Protein AF-A0A2D4P4S9-F1 (afdb_monomer)

Foldseek 3Di:
DDDDDDDDDDDPDVLSVDWDDDDDDPPCCVQVPPVNRVLVRLLVSVLVLLVVLLVLLVVLVVLLVVLVVPDDDPLVVLLVVLSVLLNLLSVLLNCLLVPVQPVVLVVQLVVQVVVDPDPVSNSVSSVVSSVSSCVSNCVVVVQLVVLVVQSSVLSVQSSVLSVVDSDDDDPVSSVSSVVSSVSNVVSLLSNLQVLQVVCVVDVDVSSLVSSCSSCVVVPSVVVVRDNDDPPPD

Structure (mmCIF, N/CA/C/O backbone):
data_AF-A0A2D4P4S9-F1
#
_entry.id   AF-A0A2D4P4S9-F1
#
loop_
_atom_site.group_PDB
_atom_site.id
_atom_site.type_symbol
_atom_site.label_atom_id
_atom_site.label_alt_id
_atom_site.label_comp_id
_atom_site.label_asym_id
_atom_site.label_entity_id
_atom_site.label_seq_id
_atom_site.pdbx_PDB_ins_code
_atom_site.Cartn_x
_atom_site.Cartn_y
_atom_site.Cartn_z
_atom_site.occupancy
_atom_site.B_iso_or_equiv
_atom_site.auth_seq_id
_atom_site.auth_comp_id
_atom_site.auth_asym_id
_atom_site.auth_atom_id
_atom_site.pdbx_PDB_model_num
ATOM 1 N N . PRO A 1 1 ? -24.367 -21.983 11.311 1.00 31.91 1 PRO A N 1
ATOM 2 C CA . PRO A 1 1 ? -24.871 -21.900 9.922 1.00 31.91 1 PRO A CA 1
ATOM 3 C C . PRO A 1 1 ? -23.885 -21.117 9.049 1.00 31.91 1 PRO A C 1
ATOM 5 O O . PRO A 1 1 ? -23.822 -19.892 9.092 1.00 31.91 1 PRO A O 1
ATOM 8 N N . SER A 1 2 ? -23.041 -21.874 8.358 1.00 36.00 2 SER A N 1
ATOM 9 C CA . SER A 1 2 ? -22.027 -21.429 7.405 1.00 36.00 2 SER A CA 1
ATOM 10 C C . SER A 1 2 ? -22.700 -20.634 6.289 1.00 36.00 2 SER A C 1
ATOM 12 O O . SER A 1 2 ? -23.533 -21.170 5.565 1.00 36.00 2 SER A O 1
ATOM 14 N N . ARG A 1 3 ? -22.379 -19.346 6.169 1.00 35.62 3 ARG A N 1
ATOM 15 C CA . ARG A 1 3 ? -22.846 -18.525 5.053 1.00 35.62 3 ARG A CA 1
ATOM 16 C C . ARG A 1 3 ? -21.949 -18.847 3.859 1.00 35.62 3 ARG A C 1
ATOM 18 O O . ARG A 1 3 ? -20.812 -18.389 3.806 1.00 35.62 3 ARG A O 1
ATOM 25 N N . GLU A 1 4 ? -22.442 -19.708 2.977 1.00 34.88 4 GLU A N 1
ATOM 26 C CA . GLU A 1 4 ? -21.842 -19.985 1.673 1.00 34.88 4 GLU A CA 1
ATOM 27 C C . GLU A 1 4 ? -21.675 -18.659 0.917 1.00 34.88 4 GLU A C 1
ATOM 29 O O . GLU A 1 4 ? -22.641 -17.927 0.686 1.00 34.88 4 GLU A O 1
ATOM 34 N N . LEU A 1 5 ? -20.426 -18.308 0.608 1.00 35.44 5 LEU A N 1
ATOM 35 C CA . LEU A 1 5 ? -20.099 -17.194 -0.274 1.00 35.44 5 LEU A CA 1
ATOM 36 C C . LEU A 1 5 ? -20.390 -17.618 -1.717 1.00 35.44 5 LEU A C 1
ATOM 38 O O . LEU A 1 5 ? -19.930 -18.659 -2.179 1.00 35.44 5 LEU A O 1
ATOM 42 N N . SER A 1 6 ? -21.171 -16.788 -2.402 1.00 32.97 6 SER A N 1
ATOM 43 C CA . SER A 1 6 ? -21.539 -16.889 -3.814 1.00 32.97 6 SER A CA 1
ATOM 44 C C . SER A 1 6 ? -20.325 -17.052 -4.748 1.00 32.97 6 SER A C 1
ATOM 46 O O . SER A 1 6 ? -19.300 -16.408 -4.516 1.00 32.97 6 SER A O 1
ATOM 48 N N . PRO A 1 7 ? -20.439 -17.828 -5.844 1.00 42.03 7 PRO A N 1
ATOM 49 C CA . PRO A 1 7 ? -19.341 -18.096 -6.763 1.00 42.03 7 PRO A CA 1
ATOM 50 C C . PRO A 1 7 ? -19.288 -17.031 -7.861 1.00 42.03 7 PRO A C 1
ATOM 52 O O . PRO A 1 7 ? -19.820 -17.252 -8.938 1.00 42.03 7 PRO A O 1
ATOM 55 N N . HIS A 1 8 ? -18.670 -15.875 -7.630 1.00 45.47 8 HIS A N 1
ATOM 56 C CA . HIS A 1 8 ? -18.274 -15.003 -8.741 1.00 45.47 8 HIS A CA 1
ATOM 57 C C . HIS A 1 8 ? -17.017 -14.203 -8.391 1.00 45.47 8 HIS A C 1
ATOM 59 O O . HIS A 1 8 ? -16.939 -13.593 -7.332 1.00 45.47 8 HIS A O 1
ATOM 65 N N . GLU A 1 9 ? -16.066 -14.253 -9.329 1.00 40.69 9 GLU A N 1
ATOM 66 C CA . GLU A 1 9 ? -14.697 -13.718 -9.308 1.00 40.69 9 GLU A CA 1
ATOM 67 C C . GLU A 1 9 ? -13.685 -14.551 -8.511 1.00 40.69 9 GLU A C 1
ATOM 69 O O . GLU A 1 9 ? -13.345 -14.283 -7.361 1.00 40.69 9 GLU A O 1
ATOM 74 N N . SER A 1 10 ? -13.133 -15.571 -9.178 1.00 40.28 10 SER A N 1
ATOM 75 C CA . SER A 1 10 ? -11.847 -16.128 -8.770 1.00 40.28 10 SER A CA 1
ATOM 76 C C . SER A 1 10 ? -10.813 -14.995 -8.774 1.00 40.28 10 SER A C 1
ATOM 78 O O . SER A 1 10 ? -10.646 -14.351 -9.817 1.00 40.28 10 SER A O 1
ATOM 80 N N . PRO A 1 11 ? -10.115 -14.734 -7.658 1.00 49.94 11 PRO A N 1
ATOM 81 C CA . PRO A 1 11 ? -9.121 -13.674 -7.598 1.00 49.94 11 PRO A CA 1
ATOM 82 C C . PRO A 1 11 ? -8.062 -13.897 -8.682 1.00 49.94 11 PRO A C 1
ATOM 84 O O . PRO A 1 11 ? -7.566 -15.010 -8.854 1.00 49.94 11 PRO A O 1
ATOM 87 N N . MET A 1 12 ? -7.701 -12.828 -9.399 1.00 62.25 12 MET A N 1
ATOM 88 C CA . MET A 1 12 ? -6.763 -12.862 -10.535 1.00 62.25 12 MET A CA 1
ATOM 89 C C . MET A 1 12 ? -5.380 -13.449 -10.186 1.00 62.25 12 MET A C 1
ATOM 91 O O . MET A 1 12 ? -4.607 -13.802 -11.072 1.00 62.25 12 MET A O 1
ATOM 95 N N . SER A 1 13 ? -5.049 -13.540 -8.895 1.00 78.31 13 SER A N 1
ATOM 96 C CA . SER A 1 13 ? -3.804 -14.088 -8.366 1.00 78.31 13 SER A CA 1
ATOM 97 C C . SER A 1 13 ? -4.006 -14.581 -6.931 1.00 78.31 13 SER A C 1
ATOM 99 O O . SER A 1 13 ? -4.768 -13.982 -6.168 1.00 78.31 13 SER A O 1
ATOM 101 N N . GLY A 1 14 ? -3.269 -15.621 -6.520 1.00 86.12 14 GLY A N 1
ATOM 102 C CA . GLY A 1 14 ? -3.278 -16.117 -5.136 1.00 86.12 14 GLY A CA 1
ATOM 103 C C . GLY A 1 14 ? -2.906 -15.046 -4.100 1.00 86.12 14 GLY A C 1
ATOM 104 O O . GLY A 1 14 ? -3.349 -15.111 -2.959 1.00 86.12 14 GLY A O 1
ATOM 105 N N . TRP A 1 15 ? -2.172 -14.009 -4.513 1.00 85.75 15 TRP A N 1
ATOM 106 C CA . TRP A 1 15 ? -1.848 -12.860 -3.666 1.00 85.75 15 TRP A CA 1
ATOM 107 C C . TRP A 1 15 ? -3.051 -11.961 -3.374 1.00 85.75 15 TRP A C 1
ATOM 109 O O . TRP A 1 15 ? -3.175 -11.468 -2.258 1.00 85.75 15 TRP A O 1
ATOM 119 N N . ALA A 1 16 ? -3.958 -11.787 -4.339 1.00 78.62 16 ALA A N 1
ATOM 120 C CA . ALA A 1 16 ? -5.201 -11.040 -4.134 1.00 78.62 16 ALA A CA 1
ATOM 121 C C . ALA A 1 16 ? -6.207 -11.833 -3.277 1.00 78.62 16 ALA A C 1
ATOM 123 O O . ALA A 1 16 ? -7.038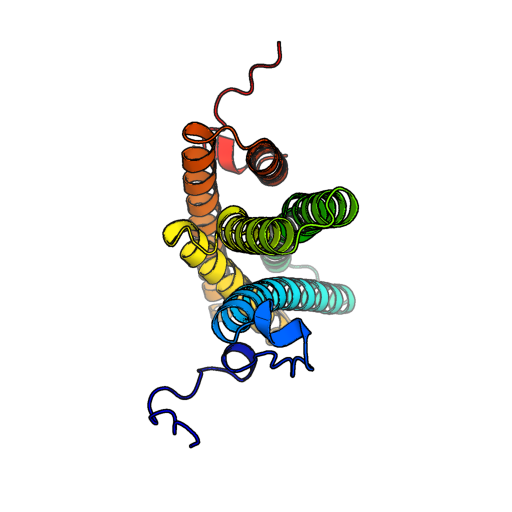 -11.251 -2.582 1.00 78.62 16 ALA A O 1
ATOM 124 N N . ALA A 1 17 ? -6.103 -13.166 -3.303 1.00 85.25 17 ALA A N 1
ATOM 125 C CA . ALA A 1 17 ? -6.912 -14.081 -2.500 1.00 85.25 17 ALA A CA 1
ATOM 126 C C . ALA A 1 17 ? -6.468 -14.168 -1.031 1.00 85.25 17 ALA A C 1
ATOM 128 O O . ALA A 1 17 ? -7.238 -14.619 -0.181 1.00 85.25 17 ALA A O 1
ATOM 129 N N . LEU A 1 18 ? -5.217 -13.803 -0.733 1.00 90.56 18 LEU A N 1
ATOM 130 C CA . LEU A 1 18 ? -4.623 -14.042 0.574 1.00 90.56 18 LEU A CA 1
ATOM 131 C C . LEU A 1 18 ? -5.271 -13.148 1.635 1.00 90.56 18 LEU A C 1
ATOM 133 O O . LEU A 1 18 ? -5.352 -11.933 1.485 1.00 90.56 18 LEU A O 1
ATOM 137 N N . GLY A 1 19 ? -5.690 -13.751 2.740 1.00 90.44 19 GLY A N 1
ATOM 138 C CA . GLY A 1 19 ? -6.188 -13.046 3.913 1.00 90.44 19 GLY A CA 1
ATOM 139 C C . GLY A 1 19 ? -5.732 -13.734 5.189 1.00 90.44 19 GLY A C 1
ATOM 140 O O . GLY A 1 19 ? -5.358 -14.908 5.176 1.00 90.44 19 GLY A O 1
ATOM 141 N N . LEU A 1 20 ? -5.772 -12.997 6.293 1.00 92.44 20 LEU A N 1
ATOM 142 C CA . LEU A 1 20 ? -5.450 -13.515 7.612 1.00 92.44 20 LEU A CA 1
ATOM 143 C C . LEU A 1 20 ? -6.740 -13.717 8.408 1.00 92.44 20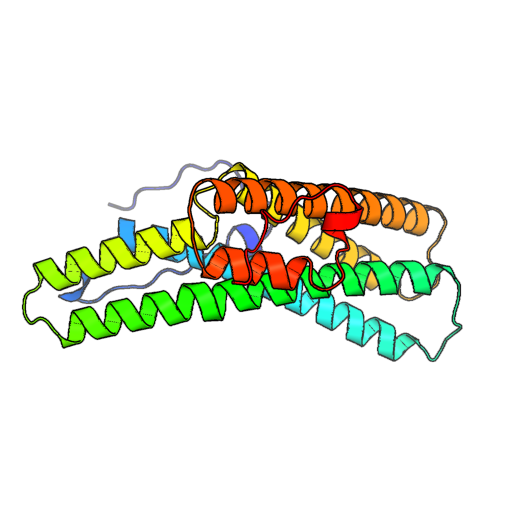 LEU A C 1
ATOM 145 O O . LEU A 1 20 ? -7.512 -12.783 8.608 1.00 92.44 20 LEU A O 1
ATOM 149 N N . SER A 1 21 ? -6.959 -14.939 8.890 1.00 92.25 21 SER A N 1
ATOM 150 C CA . SER A 1 21 ? -8.044 -15.245 9.823 1.00 92.25 21 SER A CA 1
ATOM 151 C C . SER A 1 21 ? -7.462 -15.495 11.207 1.00 92.25 21 SER A C 1
ATOM 153 O O . SER A 1 21 ? -6.689 -16.434 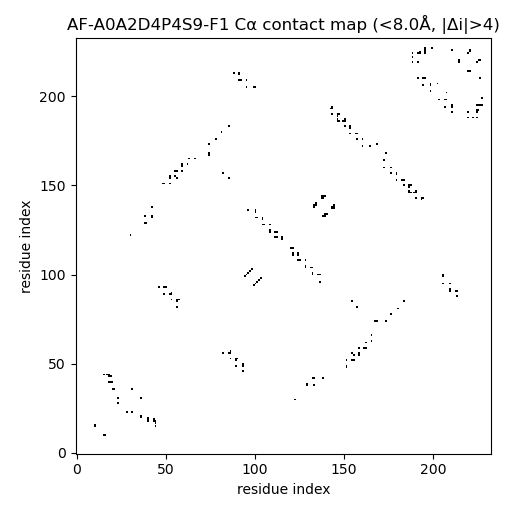11.402 1.00 92.25 21 SER A O 1
ATOM 155 N N . TYR A 1 22 ? -7.834 -14.654 12.171 1.00 93.50 22 TYR A N 1
ATOM 156 C CA . TYR A 1 22 ? -7.433 -14.802 13.565 1.00 93.50 22 TYR A CA 1
ATOM 157 C C . TYR A 1 22 ? -8.613 -15.299 14.407 1.00 93.50 22 TYR A C 1
ATOM 159 O O . TYR A 1 22 ? -9.658 -14.651 14.479 1.00 93.50 22 TYR A O 1
ATOM 167 N N . LYS A 1 23 ? -8.455 -16.467 15.044 1.00 93.75 23 LYS A N 1
ATOM 168 C CA . LYS A 1 23 ? -9.477 -17.058 15.920 1.00 93.75 23 LYS A CA 1
ATOM 169 C C . LYS A 1 23 ? -9.343 -16.496 17.333 1.00 93.75 23 LYS A C 1
ATOM 171 O O . LYS A 1 23 ? -8.526 -16.967 18.121 1.00 93.75 23 LYS A O 1
ATOM 176 N N . VAL A 1 24 ? -10.159 -15.493 17.639 1.00 94.81 24 VAL A N 1
ATOM 177 C CA . VAL A 1 24 ? -10.174 -14.829 18.947 1.00 94.81 24 VAL A CA 1
ATOM 178 C C . VAL A 1 24 ? -10.829 -15.735 19.991 1.00 94.81 24 VAL A C 1
ATOM 180 O O . VAL A 1 24 ? -11.930 -16.239 19.779 1.00 94.81 24 VAL A O 1
ATOM 183 N N . GLN A 1 25 ? -10.161 -15.917 21.130 1.00 95.44 25 GLN A N 1
ATOM 184 C CA . GLN A 1 25 ? -10.691 -16.675 22.264 1.00 95.44 25 GLN A CA 1
ATOM 185 C C . GLN A 1 25 ? -11.562 -15.800 23.171 1.00 95.44 25 GLN A C 1
ATOM 187 O O . GLN A 1 25 ? -11.399 -14.579 23.253 1.00 95.44 25 GLN A O 1
ATOM 192 N N . TRP A 1 26 ? -12.482 -16.436 23.892 1.00 93.56 26 TRP A N 1
ATOM 193 C CA . TRP A 1 26 ? -13.219 -15.779 24.967 1.00 93.56 26 TRP A CA 1
ATOM 194 C C . TRP A 1 26 ? -12.242 -15.306 26.070 1.00 93.56 26 TRP A C 1
ATOM 196 O O . TRP A 1 26 ? -11.316 -16.053 26.388 1.00 93.56 26 TRP A O 1
ATOM 206 N N . PRO A 1 27 ? -12.400 -14.098 26.655 1.00 93.94 27 PRO A N 1
ATOM 207 C CA . PRO A 1 27 ? -13.484 -13.127 26.460 1.00 93.94 27 PRO A CA 1
ATOM 208 C C . PRO A 1 27 ? -13.214 -12.059 25.385 1.00 93.94 27 PRO A C 1
ATOM 210 O O . PRO A 1 27 ? -14.100 -11.265 25.100 1.00 93.94 27 PRO A O 1
ATOM 213 N N . LEU A 1 28 ? -12.051 -12.045 24.729 1.00 94.44 28 LEU A N 1
ATOM 214 C CA . LEU A 1 28 ? -11.598 -10.930 23.877 1.00 94.44 28 LEU A CA 1
ATOM 215 C C . LEU A 1 28 ? -12.415 -10.697 22.590 1.00 94.44 28 LEU A C 1
ATOM 217 O O . LEU A 1 28 ? -12.299 -9.642 21.969 1.00 94.44 28 LEU A O 1
ATOM 221 N N . HIS A 1 29 ? -13.261 -11.648 22.192 1.00 93.38 29 HIS A N 1
ATOM 222 C CA . HIS A 1 29 ? -14.173 -11.524 21.045 1.00 93.38 29 HIS A CA 1
ATOM 223 C C . HIS A 1 29 ? -15.144 -10.329 21.129 1.00 93.38 29 HIS A C 1
ATOM 225 O O . HIS A 1 29 ? -15.625 -9.875 20.093 1.00 93.38 29 HIS A O 1
ATOM 231 N N . ILE A 1 30 ? -15.405 -9.796 22.331 1.00 94.75 30 ILE A N 1
ATOM 232 C CA . ILE A 1 30 ? -16.212 -8.577 22.521 1.00 94.75 30 ILE A CA 1
ATOM 233 C C . ILE A 1 30 ? -15.525 -7.320 21.966 1.00 94.75 30 ILE A C 1
ATOM 235 O O . ILE A 1 30 ? -16.202 -6.377 21.571 1.00 94.75 30 ILE A O 1
ATOM 239 N N . LEU A 1 31 ? -14.188 -7.317 21.923 1.00 95.31 31 LEU A N 1
ATOM 240 C CA . LEU A 1 31 ? -13.376 -6.243 21.350 1.00 95.31 31 LEU A CA 1
ATOM 241 C C . LEU A 1 31 ? -13.040 -6.559 19.886 1.00 95.31 31 LEU A C 1
ATOM 243 O O . LEU A 1 31 ? -13.289 -5.762 18.985 1.00 95.31 31 LEU A O 1
ATOM 247 N N . PHE A 1 32 ? -12.533 -7.766 19.622 1.00 96.00 32 PHE A N 1
ATOM 248 C CA . PHE A 1 32 ? -12.153 -8.210 18.280 1.00 96.00 32 PHE A CA 1
ATOM 249 C C . PHE A 1 32 ? -13.320 -8.890 17.562 1.00 96.00 32 PHE A C 1
ATOM 251 O O . PHE A 1 32 ? -13.322 -10.098 17.313 1.00 96.00 32 PHE A O 1
ATOM 258 N N . THR A 1 33 ? -14.329 -8.089 17.233 1.00 95.69 33 THR A N 1
ATOM 259 C CA . THR A 1 33 ? -15.487 -8.551 16.464 1.00 95.69 33 THR A CA 1
ATOM 260 C C . THR A 1 33 ? -15.091 -8.933 15.028 1.00 95.69 33 THR A C 1
ATOM 262 O O . THR A 1 33 ? -14.076 -8.453 14.513 1.00 95.69 33 THR A O 1
ATOM 265 N N . PRO A 1 34 ? -15.902 -9.736 14.312 1.00 95.25 34 PRO A N 1
ATOM 266 C CA . PRO A 1 34 ? -15.632 -10.058 12.909 1.00 95.25 34 PRO A CA 1
ATOM 267 C C . PRO A 1 34 ? -15.451 -8.819 12.014 1.00 95.25 34 PRO A C 1
ATOM 269 O O . PRO A 1 34 ? -14.605 -8.820 11.127 1.00 95.25 34 PRO A O 1
ATOM 272 N N . ALA A 1 35 ? -16.191 -7.735 12.279 1.00 95.50 35 ALA A N 1
ATOM 273 C CA . ALA A 1 35 ? -16.068 -6.482 11.533 1.00 95.50 35 ALA A CA 1
ATOM 274 C C . ALA A 1 35 ? -14.721 -5.775 11.778 1.00 95.50 35 ALA A C 1
ATOM 276 O O . ALA A 1 35 ? -14.132 -5.213 10.855 1.00 95.50 35 ALA A O 1
ATOM 277 N N . VAL A 1 36 ? -14.216 -5.823 13.014 1.00 96.44 36 VAL A N 1
ATOM 278 C CA . VAL A 1 36 ? -12.891 -5.301 13.379 1.00 96.44 36 VAL A CA 1
ATOM 279 C C . VAL A 1 36 ? -11.783 -6.114 12.707 1.00 96.44 36 VAL A C 1
ATOM 281 O O . VAL A 1 36 ? -10.852 -5.541 12.142 1.00 96.44 36 VAL A O 1
ATOM 284 N N . LEU A 1 37 ? -11.893 -7.444 12.719 1.00 96.50 37 LEU A N 1
ATOM 285 C CA . LEU A 1 37 ? -10.916 -8.320 12.069 1.00 96.50 37 LEU A CA 1
ATOM 286 C C . LEU A 1 37 ? -10.868 -8.109 10.550 1.00 96.50 37 LEU A C 1
ATOM 288 O O . LEU A 1 37 ? -9.782 -8.139 9.976 1.00 96.50 37 LEU A O 1
ATOM 292 N N . GLU A 1 38 ? -12.001 -7.820 9.904 1.00 95.69 38 GLU A N 1
ATOM 293 C CA . GLU A 1 38 ? -12.005 -7.506 8.471 1.00 95.69 38 GLU A CA 1
ATOM 294 C C . GLU A 1 38 ? -11.261 -6.197 8.168 1.00 95.69 38 GLU A C 1
ATOM 296 O O . GLU A 1 38 ? -10.459 -6.140 7.238 1.00 95.69 38 GLU A O 1
ATOM 301 N N . LYS A 1 39 ? -11.434 -5.159 8.997 1.00 96.06 39 LYS A N 1
ATOM 302 C CA . LYS A 1 39 ? -10.654 -3.914 8.877 1.00 96.06 39 LYS A CA 1
ATOM 303 C C . LYS A 1 39 ? -9.147 -4.173 9.013 1.00 96.06 39 LYS A C 1
ATOM 305 O O . LYS A 1 39 ? -8.366 -3.643 8.224 1.00 96.06 39 LYS A O 1
ATOM 310 N N . TYR A 1 40 ? -8.730 -5.021 9.956 1.00 97.44 40 TYR A N 1
ATOM 311 C CA . TYR A 1 40 ? -7.328 -5.444 10.063 1.00 97.44 40 TYR A CA 1
ATOM 312 C C . TYR A 1 40 ? -6.848 -6.208 8.831 1.00 97.44 40 TYR A C 1
ATOM 314 O O . TYR A 1 40 ? -5.731 -5.983 8.373 1.00 97.44 40 TYR A O 1
ATOM 322 N N . ASN A 1 41 ? -7.682 -7.082 8.271 1.00 95.88 41 ASN A N 1
ATOM 323 C CA . ASN A 1 41 ? -7.357 -7.845 7.071 1.00 95.88 41 ASN A CA 1
ATOM 324 C C . ASN A 1 41 ? -7.145 -6.930 5.851 1.00 95.88 41 ASN A C 1
ATOM 326 O O . ASN A 1 41 ? -6.237 -7.169 5.057 1.00 95.88 41 ASN A O 1
ATOM 330 N N . VAL A 1 42 ? -7.922 -5.847 5.729 1.00 95.19 42 VAL A N 1
ATOM 331 C CA . VAL A 1 42 ? -7.716 -4.809 4.702 1.00 95.19 42 VAL A CA 1
ATOM 332 C C . VAL A 1 42 ? -6.342 -4.150 4.854 1.00 95.19 42 VAL A C 1
ATOM 334 O O . VAL A 1 42 ? -5.586 -4.089 3.884 1.00 95.19 42 VAL A O 1
ATOM 337 N N . VAL A 1 43 ? -5.985 -3.713 6.068 1.00 96.12 43 VAL A N 1
ATOM 338 C CA . VAL A 1 43 ? -4.662 -3.122 6.348 1.00 96.12 43 VAL A CA 1
ATOM 339 C C . VAL A 1 43 ? -3.545 -4.133 6.067 1.00 96.12 43 VAL A C 1
ATOM 341 O O . VAL A 1 43 ? -2.574 -3.807 5.391 1.00 96.12 43 VAL A O 1
ATOM 344 N N . PHE A 1 44 ? -3.701 -5.380 6.516 1.00 96.25 44 PHE A N 1
ATOM 345 C CA . PHE A 1 44 ? -2.741 -6.462 6.295 1.00 96.25 44 PHE A CA 1
ATOM 346 C C . PHE A 1 44 ? -2.468 -6.703 4.807 1.00 96.25 44 PHE A C 1
ATOM 348 O O . PHE A 1 44 ? -1.309 -6.704 4.395 1.00 96.25 44 PHE A O 1
ATOM 355 N N . LYS A 1 45 ? -3.519 -6.871 3.994 1.00 94.69 45 LYS A N 1
ATOM 356 C CA . LYS A 1 45 ? -3.393 -7.089 2.545 1.00 94.69 45 LYS A CA 1
ATOM 357 C C . LYS A 1 45 ? -2.633 -5.947 1.874 1.00 94.69 45 LYS A C 1
ATOM 359 O O . LYS A 1 45 ? -1.752 -6.193 1.052 1.00 94.69 45 LYS A O 1
ATOM 364 N N . TYR A 1 46 ? -2.943 -4.710 2.259 1.00 95.25 46 TYR A N 1
ATOM 365 C CA . TYR A 1 46 ? -2.274 -3.531 1.725 1.00 95.25 46 TYR A CA 1
ATOM 366 C C . TYR A 1 46 ? -0.783 -3.489 2.095 1.00 95.25 46 TYR A C 1
ATOM 368 O O . TYR A 1 46 ? 0.068 -3.399 1.210 1.00 95.25 46 TYR A O 1
ATOM 376 N N . LEU A 1 47 ? -0.448 -3.645 3.381 1.00 96.25 47 LEU A N 1
ATOM 377 C CA . LEU A 1 47 ? 0.943 -3.671 3.849 1.00 96.25 47 LEU A CA 1
ATOM 378 C C . LEU A 1 47 ? 1.747 -4.805 3.204 1.00 96.25 47 LEU A C 1
ATOM 380 O O . LEU A 1 47 ? 2.908 -4.618 2.835 1.00 96.25 47 LEU A O 1
ATOM 384 N N . LEU A 1 48 ? 1.127 -5.975 3.039 1.00 95.50 48 LEU A N 1
ATOM 385 C CA . LEU A 1 48 ? 1.753 -7.110 2.377 1.00 95.50 48 LEU A CA 1
ATOM 386 C C . LEU A 1 48 ? 2.044 -6.814 0.902 1.00 95.50 48 LEU A C 1
ATOM 388 O O . LEU A 1 48 ? 3.127 -7.155 0.432 1.00 95.50 48 LEU A O 1
ATOM 392 N N . SER A 1 49 ? 1.118 -6.165 0.190 1.00 95.19 49 SER A N 1
ATOM 393 C CA . SER A 1 49 ? 1.314 -5.762 -1.207 1.00 95.19 49 SER A CA 1
ATOM 394 C C . SER A 1 49 ? 2.525 -4.834 -1.357 1.00 95.19 49 SER A C 1
ATOM 396 O O . SER A 1 49 ? 3.443 -5.124 -2.127 1.00 95.19 49 SER A O 1
ATOM 398 N N . VAL A 1 50 ? 2.604 -3.787 -0.525 1.00 96.38 50 VAL A N 1
ATOM 399 C CA . VAL A 1 50 ? 3.747 -2.857 -0.503 1.00 96.38 50 VAL A CA 1
ATOM 400 C C . VAL A 1 50 ? 5.054 -3.603 -0.211 1.00 96.38 50 VAL A C 1
ATOM 402 O O . VAL A 1 50 ? 6.036 -3.458 -0.945 1.00 96.38 50 VAL A O 1
ATOM 405 N N . ARG A 1 51 ? 5.072 -4.460 0.821 1.00 96.31 51 ARG A N 1
ATOM 406 C CA . ARG A 1 51 ? 6.268 -5.232 1.195 1.00 96.31 51 ARG A CA 1
ATOM 407 C C . ARG A 1 51 ? 6.701 -6.206 0.100 1.00 96.31 51 ARG A C 1
ATOM 409 O O . ARG A 1 51 ? 7.898 -6.409 -0.102 1.00 96.31 51 ARG A O 1
ATOM 416 N N . ARG A 1 52 ? 5.746 -6.804 -0.609 1.00 95.19 52 ARG A N 1
ATOM 417 C CA . ARG A 1 52 ? 6.014 -7.712 -1.723 1.00 95.19 52 ARG A CA 1
ATOM 418 C C . ARG A 1 52 ? 6.677 -6.972 -2.883 1.00 95.19 52 ARG A C 1
ATOM 420 O O . ARG A 1 52 ? 7.725 -7.419 -3.338 1.00 95.19 52 ARG A O 1
ATOM 427 N N . VAL A 1 53 ? 6.124 -5.837 -3.321 1.00 96.44 53 VAL A N 1
ATOM 428 C CA . VAL A 1 53 ? 6.740 -5.006 -4.373 1.00 96.44 53 VAL A CA 1
ATOM 429 C C . VAL A 1 53 ? 8.157 -4.593 -3.987 1.00 96.44 53 VAL A C 1
ATOM 431 O O . VAL A 1 53 ? 9.075 -4.707 -4.798 1.00 96.44 53 VAL A O 1
ATOM 434 N N . GLN A 1 54 ? 8.355 -4.168 -2.737 1.00 96.25 54 GLN A N 1
ATOM 435 C CA . GLN A 1 54 ? 9.673 -3.808 -2.219 1.00 96.25 54 GLN A CA 1
ATOM 436 C C . GLN A 1 54 ? 10.672 -4.970 -2.362 1.00 96.25 54 GLN A C 1
ATOM 438 O O . GLN A 1 54 ? 11.771 -4.788 -2.890 1.00 96.25 54 GLN A O 1
ATOM 443 N N . ALA A 1 55 ? 10.279 -6.178 -1.948 1.00 95.81 55 ALA A N 1
ATOM 444 C CA . ALA A 1 55 ? 11.116 -7.370 -2.055 1.00 95.81 55 ALA A CA 1
ATOM 445 C C . ALA A 1 55 ? 11.402 -7.761 -3.518 1.00 95.81 55 ALA A C 1
ATOM 447 O O . ALA A 1 55 ? 12.528 -8.137 -3.847 1.00 95.81 55 ALA A O 1
ATOM 448 N N . GLU A 1 56 ? 10.421 -7.640 -4.414 1.00 95.25 56 GLU A N 1
ATOM 449 C CA . GLU A 1 56 ? 10.605 -7.913 -5.843 1.00 95.25 56 GLU A CA 1
ATOM 450 C C . GLU A 1 56 ? 11.575 -6.919 -6.503 1.00 95.25 56 GLU A C 1
ATOM 452 O O . GLU A 1 56 ? 12.449 -7.329 -7.272 1.00 95.25 56 GLU A O 1
ATOM 457 N N . LEU A 1 57 ? 11.493 -5.628 -6.160 1.00 94.69 57 LEU A N 1
ATOM 458 C CA . LEU A 1 57 ? 12.432 -4.606 -6.636 1.00 94.69 57 LEU A CA 1
ATOM 459 C C . LEU A 1 57 ? 13.861 -4.878 -6.140 1.00 94.69 57 LEU A C 1
ATOM 461 O O . LEU A 1 57 ? 14.816 -4.789 -6.920 1.00 94.69 57 LEU A O 1
ATOM 465 N N . GLN A 1 58 ? 14.017 -5.272 -4.871 1.00 93.31 58 GLN A N 1
ATOM 466 C CA . GLN A 1 58 ? 15.306 -5.685 -4.303 1.00 93.31 58 GLN A CA 1
ATOM 467 C C . GLN A 1 58 ? 15.859 -6.939 -4.993 1.00 93.31 58 GLN A C 1
ATOM 469 O O . GLN A 1 58 ? 17.050 -7.007 -5.312 1.00 93.31 58 GLN A O 1
ATOM 474 N N . HIS A 1 59 ? 15.002 -7.916 -5.292 1.00 91.19 59 HIS A N 1
ATOM 475 C CA . HIS A 1 59 ? 15.393 -9.109 -6.037 1.00 91.19 59 HIS A CA 1
ATOM 476 C C . HIS A 1 59 ? 15.871 -8.763 -7.453 1.00 91.19 59 HIS A C 1
ATOM 478 O O . HIS A 1 59 ? 16.930 -9.228 -7.883 1.00 91.19 59 HIS A O 1
ATOM 484 N N . CYS A 1 60 ? 15.149 -7.888 -8.159 1.00 88.88 60 CYS A N 1
ATOM 485 C CA . CYS A 1 60 ? 15.558 -7.391 -9.472 1.00 88.88 60 CYS A CA 1
ATOM 486 C C . CYS A 1 60 ? 16.900 -6.657 -9.409 1.00 88.88 60 CYS A C 1
ATOM 488 O O . CYS A 1 60 ? 17.724 -6.793 -10.319 1.00 88.88 60 CYS A O 1
ATOM 490 N N . TRP A 1 61 ? 17.157 -5.913 -8.328 1.00 87.88 61 TRP A N 1
ATOM 491 C CA . TRP A 1 61 ? 18.459 -5.297 -8.105 1.00 87.88 61 TRP A CA 1
ATOM 492 C C . TRP A 1 61 ? 19.575 -6.329 -7.977 1.00 87.88 61 TRP A C 1
ATOM 494 O O . TRP A 1 61 ? 20.582 -6.226 -8.684 1.00 87.88 61 TRP A O 1
ATOM 504 N N . ALA A 1 62 ? 19.369 -7.353 -7.150 1.00 87.00 62 ALA A N 1
ATOM 505 C CA . ALA A 1 62 ? 20.340 -8.420 -6.955 1.00 87.00 62 ALA A CA 1
ATOM 506 C C . ALA A 1 62 ? 20.616 -9.178 -8.264 1.00 87.00 62 ALA A C 1
ATOM 508 O O . ALA A 1 62 ? 21.772 -9.454 -8.588 1.00 87.00 62 ALA A O 1
ATOM 509 N N . LEU A 1 63 ? 19.574 -9.461 -9.055 1.00 82.44 63 LEU A N 1
ATOM 510 C CA . LEU A 1 63 ? 19.702 -10.108 -10.362 1.00 82.44 63 LEU A CA 1
ATOM 511 C C . LEU A 1 63 ? 20.556 -9.269 -11.322 1.00 82.44 63 LEU A C 1
ATOM 513 O O . LEU A 1 63 ? 21.521 -9.775 -11.893 1.00 82.44 63 LEU A O 1
ATOM 517 N N . GLN A 1 64 ? 20.250 -7.976 -11.450 1.00 77.94 64 GLN A N 1
ATOM 518 C CA . GLN A 1 64 ? 21.001 -7.066 -12.316 1.00 77.94 64 GLN A CA 1
ATOM 519 C C . GLN A 1 64 ? 22.458 -6.910 -11.864 1.00 77.94 64 GLN A C 1
ATOM 521 O O . GLN A 1 64 ? 23.348 -6.836 -12.707 1.00 77.94 64 GLN A O 1
ATOM 526 N N . MET A 1 65 ? 22.727 -6.896 -10.553 1.00 79.94 65 MET A N 1
ATOM 527 C CA . MET A 1 65 ? 24.089 -6.785 -10.022 1.00 79.94 65 MET A CA 1
ATOM 528 C C . MET A 1 65 ? 24.943 -8.016 -10.355 1.00 79.94 65 MET A C 1
ATOM 530 O O . MET A 1 65 ? 26.118 -7.870 -10.683 1.00 79.94 65 MET A O 1
ATOM 534 N N . ARG A 1 66 ? 24.349 -9.218 -10.355 1.00 73.44 66 ARG A N 1
ATOM 535 C CA . ARG A 1 66 ? 25.024 -10.464 -10.769 1.00 73.44 66 ARG A CA 1
ATOM 536 C C . ARG A 1 66 ? 25.326 -10.495 -12.271 1.00 73.44 66 ARG A C 1
ATOM 538 O O . ARG A 1 66 ? 26.316 -11.092 -12.676 1.00 73.44 66 ARG A O 1
ATOM 545 N N . CYS A 1 67 ? 24.507 -9.831 -13.086 1.00 66.44 67 CYS A N 1
ATOM 546 C CA . CYS A 1 67 ? 24.671 -9.763 -14.541 1.00 66.44 67 CYS A CA 1
ATOM 547 C C . CYS A 1 67 ? 25.602 -8.633 -15.026 1.00 66.44 67 CYS A C 1
ATOM 549 O O . CYS A 1 67 ? 25.978 -8.649 -16.193 1.00 66.44 67 CYS A O 1
ATOM 551 N N . LYS A 1 68 ? 26.048 -7.701 -14.160 1.00 60.28 68 LYS A N 1
ATOM 552 C CA . LYS A 1 68 ? 26.981 -6.603 -14.524 1.00 60.28 68 LYS A CA 1
ATOM 553 C C . LYS A 1 68 ? 28.332 -7.057 -15.100 1.00 60.28 68 LYS A C 1
ATOM 555 O O . LYS A 1 68 ? 29.097 -6.222 -15.568 1.00 60.28 68 LYS A O 1
ATOM 560 N N . CYS A 1 69 ? 28.633 -8.353 -15.072 1.00 50.22 69 CYS A N 1
ATOM 561 C CA . CYS A 1 69 ? 29.822 -8.925 -15.699 1.00 50.22 69 CYS A CA 1
ATOM 562 C C . CYS A 1 69 ? 29.721 -8.995 -17.244 1.00 50.22 69 CYS A C 1
ATOM 564 O O . CYS A 1 69 ? 30.715 -9.271 -17.904 1.00 50.22 69 CYS A O 1
ATOM 566 N N . LEU A 1 70 ? 28.547 -8.724 -17.832 1.00 52.03 70 LEU A N 1
ATOM 567 C CA . LEU A 1 70 ? 28.269 -8.896 -19.261 1.00 52.03 70 LEU A CA 1
ATOM 568 C C . LEU A 1 70 ? 27.727 -7.582 -19.864 1.00 52.03 70 LEU A C 1
ATOM 570 O O . LEU A 1 70 ? 26.528 -7.348 -19.849 1.00 52.03 70 LEU A O 1
ATOM 574 N N . GLU A 1 71 ? 28.632 -6.727 -20.354 1.00 52.06 71 GLU A N 1
ATOM 575 C CA . GLU A 1 71 ? 28.411 -5.523 -21.192 1.00 52.06 71 GLU A CA 1
ATOM 576 C C . GLU A 1 71 ? 27.388 -4.456 -20.723 1.00 52.06 71 GLU A C 1
ATOM 578 O O . GLU A 1 71 ? 26.177 -4.637 -20.766 1.00 52.06 71 GLU A O 1
ATOM 583 N N . SER A 1 72 ? 27.881 -3.255 -20.394 1.00 53.56 72 SER A N 1
ATOM 584 C CA . SER A 1 72 ? 27.059 -2.075 -20.069 1.00 53.56 72 SER A CA 1
ATOM 585 C C . SER A 1 72 ? 26.576 -1.355 -21.337 1.00 53.56 72 SER A C 1
ATOM 587 O O . SER A 1 72 ? 27.398 -0.845 -22.103 1.00 53.56 72 SER A O 1
ATOM 589 N N . ARG A 1 73 ? 25.256 -1.263 -21.561 1.00 62.12 73 ARG A N 1
ATOM 590 C CA . ARG A 1 73 ? 24.660 -0.475 -22.663 1.00 62.12 73 ARG A CA 1
ATOM 591 C C . ARG A 1 73 ? 23.732 0.628 -22.144 1.00 62.12 73 ARG A C 1
ATOM 593 O O . ARG A 1 73 ? 23.195 0.571 -21.043 1.00 62.12 73 ARG A O 1
ATOM 600 N N . ARG A 1 74 ? 23.475 1.647 -22.976 1.00 61.88 74 ARG A N 1
ATOM 601 C CA . ARG A 1 74 ? 22.620 2.818 -22.662 1.00 61.88 74 ARG A CA 1
ATOM 602 C C . ARG A 1 74 ? 21.199 2.452 -22.192 1.00 61.88 74 ARG A C 1
ATOM 604 O O . ARG A 1 74 ? 20.620 3.180 -21.391 1.00 61.88 74 ARG A O 1
ATOM 611 N N . THR A 1 75 ? 20.645 1.328 -22.649 1.00 65.44 75 THR A N 1
ATOM 612 C CA . THR A 1 75 ? 19.343 0.797 -22.197 1.00 65.44 75 THR A CA 1
ATOM 613 C C . THR A 1 75 ? 19.344 0.392 -20.724 1.00 65.44 75 THR A C 1
ATOM 615 O O . THR A 1 75 ? 18.309 0.481 -20.064 1.00 65.44 75 THR A O 1
ATOM 618 N N . ASP A 1 76 ? 20.495 -0.004 -20.180 1.00 73.38 76 ASP A N 1
ATOM 619 C CA . ASP A 1 76 ? 20.617 -0.389 -18.775 1.00 73.38 76 ASP A CA 1
ATOM 620 C C . ASP A 1 76 ? 20.564 0.829 -17.858 1.00 73.38 76 ASP A C 1
ATOM 622 O O . ASP A 1 76 ? 19.984 0.748 -16.780 1.00 73.38 76 ASP A O 1
ATOM 626 N N . ALA A 1 77 ? 21.040 1.989 -18.321 1.00 78.81 77 ALA A N 1
ATOM 627 C CA . ALA A 1 77 ? 20.919 3.239 -17.577 1.00 78.81 77 ALA A CA 1
ATOM 628 C C . ALA A 1 77 ? 19.448 3.621 -17.331 1.00 78.81 77 ALA A C 1
ATOM 630 O O . ALA A 1 77 ? 19.080 3.936 -16.202 1.00 78.81 77 ALA A O 1
ATOM 631 N N . ILE A 1 78 ? 18.587 3.518 -18.354 1.00 80.75 78 ILE A N 1
ATOM 632 C CA . ILE A 1 78 ? 17.149 3.824 -18.227 1.00 80.75 78 ILE A CA 1
ATOM 633 C C . ILE A 1 78 ? 16.467 2.830 -17.278 1.00 80.75 78 ILE A C 1
ATOM 635 O O . ILE A 1 78 ? 15.719 3.241 -16.391 1.00 80.75 78 ILE A O 1
ATOM 639 N N . LYS A 1 79 ? 16.760 1.525 -17.410 1.00 82.88 79 LYS A N 1
ATOM 640 C CA . LYS A 1 79 ? 16.256 0.496 -16.480 1.00 82.88 79 LYS A CA 1
ATOM 641 C C . LYS A 1 79 ? 16.667 0.792 -15.040 1.00 82.88 79 LYS A C 1
ATOM 643 O O . LYS A 1 79 ? 15.853 0.669 -14.129 1.00 82.88 79 LYS A O 1
ATOM 648 N N . TRP A 1 80 ? 17.934 1.142 -14.823 1.00 85.06 80 TRP A N 1
ATOM 649 C CA . TRP A 1 80 ? 18.473 1.399 -13.491 1.00 85.06 80 TRP A CA 1
ATOM 650 C C . TRP A 1 80 ? 17.868 2.651 -12.875 1.00 85.06 80 TRP A C 1
ATOM 652 O O . TRP A 1 80 ? 17.525 2.619 -11.695 1.00 85.06 80 TRP A O 1
ATOM 662 N N . GLN A 1 81 ? 17.707 3.715 -13.664 1.00 87.50 81 GLN A N 1
ATOM 663 C CA . GLN A 1 81 ? 17.082 4.955 -13.219 1.00 87.50 81 GLN A CA 1
ATOM 664 C C . GLN A 1 81 ? 15.619 4.726 -12.830 1.00 87.50 81 GLN A C 1
ATOM 666 O O . GLN A 1 81 ? 15.220 5.129 -11.739 1.00 87.50 81 GLN A O 1
ATOM 671 N N . LEU A 1 82 ? 14.845 4.025 -13.668 1.00 90.69 82 LEU A N 1
ATOM 672 C CA . LEU A 1 82 ? 13.449 3.709 -13.360 1.00 90.69 82 LEU A CA 1
ATOM 673 C C . LEU A 1 82 ? 13.334 2.850 -12.096 1.00 90.69 82 LEU A C 1
ATOM 675 O O . LEU A 1 82 ? 12.579 3.200 -11.195 1.00 90.69 82 LEU A O 1
ATOM 679 N N . ARG A 1 83 ? 14.132 1.778 -11.985 1.00 92.38 83 ARG A N 1
ATOM 680 C CA . ARG A 1 83 ? 14.180 0.936 -10.779 1.00 92.38 83 ARG A CA 1
ATOM 681 C C . ARG A 1 83 ? 14.508 1.760 -9.541 1.00 92.38 83 ARG A C 1
ATOM 683 O O . ARG A 1 83 ? 13.847 1.607 -8.528 1.00 92.38 83 ARG A O 1
ATOM 690 N N . HIS A 1 84 ? 15.531 2.611 -9.615 1.00 91.00 84 HIS A N 1
ATOM 691 C CA . HIS A 1 84 ? 15.937 3.447 -8.489 1.00 91.00 84 HIS A CA 1
ATOM 692 C C . HIS A 1 84 ? 14.795 4.364 -8.041 1.00 91.00 84 HIS A C 1
ATOM 694 O O . HIS A 1 84 ? 14.540 4.481 -6.848 1.00 91.00 84 HIS A O 1
ATOM 700 N N . HIS A 1 85 ? 14.076 4.973 -8.985 1.00 91.19 85 HIS A N 1
ATOM 701 C CA . HIS A 1 85 ? 12.926 5.826 -8.684 1.00 91.19 85 HIS A CA 1
ATOM 702 C C . HIS A 1 85 ? 11.754 5.035 -8.081 1.00 91.19 85 HIS A C 1
ATOM 704 O O . HIS A 1 85 ? 11.187 5.461 -7.077 1.00 91.19 85 HIS A O 1
ATOM 710 N N . MET A 1 86 ? 11.447 3.854 -8.625 1.00 95.06 86 MET A N 1
ATOM 711 C CA . MET A 1 86 ? 10.449 2.926 -8.077 1.00 95.06 86 MET A CA 1
ATOM 712 C C . MET A 1 86 ? 10.791 2.493 -6.648 1.00 95.06 86 MET A C 1
ATOM 714 O O . MET A 1 86 ? 9.959 2.620 -5.753 1.00 95.06 86 MET A O 1
ATOM 718 N N . THR A 1 87 ? 12.024 2.035 -6.415 1.00 94.38 87 THR A N 1
ATOM 719 C CA . THR A 1 87 ? 12.515 1.631 -5.091 1.00 94.38 87 THR A CA 1
ATOM 720 C C . THR A 1 87 ? 12.466 2.791 -4.108 1.00 94.38 87 THR A C 1
ATOM 722 O O . THR A 1 87 ? 11.934 2.626 -3.020 1.00 94.38 87 THR A O 1
ATOM 725 N N . PHE A 1 88 ? 12.926 3.978 -4.509 1.00 92.44 88 PHE A N 1
ATOM 726 C CA . PHE A 1 88 ? 12.877 5.166 -3.663 1.00 92.44 88 PHE A CA 1
ATOM 727 C C . PHE A 1 88 ? 11.451 5.494 -3.207 1.00 92.44 88 PHE A C 1
ATOM 729 O O . PHE A 1 88 ? 11.229 5.737 -2.023 1.00 92.44 88 PHE A O 1
ATOM 736 N N . LEU A 1 89 ? 10.475 5.485 -4.120 1.00 93.69 89 LEU A N 1
ATOM 737 C CA . LEU A 1 89 ? 9.082 5.767 -3.768 1.00 93.69 89 LEU A CA 1
ATOM 738 C C . LEU A 1 89 ? 8.524 4.697 -2.821 1.00 93.69 89 LEU A C 1
ATOM 740 O O . LEU A 1 89 ? 7.945 5.041 -1.792 1.00 93.69 89 LEU A O 1
ATOM 744 N N . VAL A 1 90 ? 8.717 3.415 -3.145 1.00 95.62 90 VAL A N 1
ATOM 745 C CA . VAL A 1 90 ? 8.186 2.293 -2.352 1.00 95.62 90 VAL A CA 1
ATOM 746 C C . VAL A 1 90 ? 8.830 2.222 -0.965 1.00 95.62 90 VAL A C 1
ATOM 748 O O . VAL A 1 90 ? 8.119 1.992 0.009 1.00 95.62 90 VAL A O 1
ATOM 751 N N . ASP A 1 91 ? 10.137 2.468 -0.845 1.00 93.88 91 ASP A N 1
ATOM 752 C CA . ASP A 1 91 ? 10.839 2.483 0.443 1.00 93.88 91 ASP A CA 1
ATOM 753 C C . ASP A 1 91 ? 10.350 3.633 1.335 1.00 93.88 91 ASP A C 1
ATOM 755 O O . ASP A 1 91 ? 10.073 3.418 2.513 1.00 93.88 91 ASP A O 1
ATOM 759 N N . ASN A 1 92 ? 10.169 4.838 0.781 1.00 91.69 92 ASN A N 1
ATOM 760 C CA . ASN A 1 92 ? 9.635 5.972 1.545 1.00 91.69 92 ASN A CA 1
ATOM 761 C C . ASN A 1 92 ? 8.173 5.761 1.958 1.00 91.69 92 ASN A C 1
ATOM 763 O O . ASN A 1 92 ? 7.801 6.095 3.083 1.00 91.69 92 ASN A O 1
ATOM 767 N N . LEU A 1 93 ? 7.350 5.179 1.079 1.00 92.81 93 LEU A N 1
ATOM 768 C CA . LEU A 1 93 ? 5.975 4.807 1.410 1.00 92.81 93 LEU A CA 1
A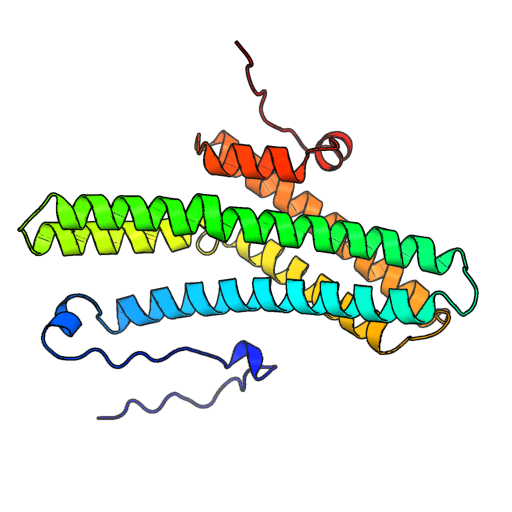TOM 769 C C . LEU A 1 93 ? 5.945 3.778 2.544 1.00 92.81 93 LEU A C 1
ATOM 771 O O . LEU A 1 93 ? 5.188 3.930 3.499 1.00 92.81 93 LEU A O 1
ATOM 775 N N . GLN A 1 94 ? 6.769 2.734 2.450 1.00 93.69 94 GLN A N 1
ATOM 776 C CA . GLN A 1 94 ? 6.843 1.690 3.466 1.00 93.69 94 GLN A CA 1
ATOM 777 C C . GLN A 1 94 ? 7.307 2.256 4.811 1.00 93.69 94 GLN A C 1
ATOM 779 O O . GLN A 1 94 ? 6.710 1.923 5.835 1.00 93.69 94 GLN A O 1
ATOM 784 N N . TYR A 1 95 ? 8.302 3.147 4.804 1.00 91.81 95 TYR A N 1
ATOM 785 C CA . TYR A 1 95 ? 8.792 3.802 6.012 1.00 91.81 95 TYR A CA 1
ATOM 786 C C . TYR A 1 95 ? 7.692 4.628 6.682 1.00 91.81 95 TYR A C 1
ATOM 788 O O . TYR A 1 95 ? 7.459 4.468 7.877 1.00 91.81 95 TYR A O 1
ATOM 796 N N . TYR A 1 96 ? 6.970 5.448 5.913 1.00 92.62 96 TYR A N 1
ATOM 797 C CA . TYR A 1 96 ? 5.848 6.235 6.429 1.00 92.62 96 TYR A CA 1
ATOM 798 C C . TYR A 1 96 ? 4.766 5.356 7.057 1.00 92.62 96 TYR A C 1
ATOM 800 O O . TYR A 1 96 ? 4.339 5.593 8.184 1.00 92.62 96 TYR A O 1
ATOM 808 N N . LEU A 1 97 ? 4.363 4.290 6.357 1.00 93.56 97 LEU A N 1
ATOM 809 C CA . LEU A 1 97 ? 3.352 3.369 6.869 1.00 93.56 97 LEU A CA 1
ATOM 810 C C . LEU A 1 97 ? 3.803 2.698 8.172 1.00 93.56 97 LEU A C 1
ATOM 812 O O . LEU A 1 97 ? 2.992 2.528 9.076 1.00 93.56 97 LEU A O 1
ATOM 816 N N . GLN A 1 98 ? 5.074 2.311 8.287 1.00 93.19 98 GLN A N 1
ATOM 817 C CA . GLN A 1 98 ? 5.579 1.611 9.469 1.00 93.19 98 GLN A CA 1
ATOM 818 C C . GLN A 1 98 ? 5.855 2.531 10.655 1.00 93.19 98 GLN A C 1
ATOM 820 O O . GLN A 1 98 ? 5.421 2.230 11.763 1.00 93.19 98 GLN A O 1
ATOM 825 N N . VAL A 1 99 ? 6.582 3.620 10.435 1.00 91.06 99 VAL A N 1
ATOM 826 C CA . VAL A 1 99 ? 7.084 4.471 11.516 1.00 91.06 99 VAL A CA 1
ATOM 827 C C . VAL A 1 99 ? 6.069 5.549 11.862 1.00 91.06 99 VAL A C 1
ATOM 829 O O . VAL A 1 99 ? 5.630 5.642 13.006 1.00 91.06 99 VAL A O 1
ATOM 832 N N . ASP A 1 100 ? 5.658 6.334 10.871 1.00 89.94 100 ASP A N 1
ATOM 833 C CA . ASP A 1 100 ? 4.853 7.525 11.130 1.00 89.94 100 ASP A CA 1
ATOM 834 C C . ASP A 1 100 ? 3.380 7.161 11.399 1.00 89.94 100 ASP A C 1
ATOM 836 O O . ASP A 1 100 ? 2.725 7.806 12.210 1.00 89.94 100 ASP A O 1
ATOM 840 N N . VAL A 1 101 ? 2.867 6.087 10.782 1.00 92.56 101 VAL A N 1
ATOM 841 C CA . VAL A 1 101 ? 1.477 5.635 10.978 1.00 92.56 101 VAL A CA 1
ATOM 842 C C . VAL A 1 101 ? 1.374 4.505 12.005 1.00 92.56 101 VAL A C 1
ATOM 844 O O . VAL A 1 101 ? 0.755 4.683 13.053 1.00 92.56 101 VAL A O 1
ATOM 847 N N . LEU A 1 102 ? 1.936 3.322 11.726 1.00 94.75 102 LEU A N 1
ATOM 848 C CA . LEU A 1 102 ? 1.709 2.138 12.566 1.00 94.75 102 LEU A CA 1
ATOM 849 C C . LEU A 1 102 ? 2.302 2.293 13.971 1.00 94.75 102 LEU A C 1
ATOM 851 O O . LEU A 1 102 ? 1.568 2.123 14.944 1.00 94.75 102 LEU A O 1
ATOM 855 N N . GLU A 1 103 ? 3.589 2.625 14.087 1.00 94.94 103 GLU A N 1
ATOM 856 C CA . GLU A 1 103 ? 4.269 2.731 15.385 1.00 94.94 103 GLU A CA 1
ATOM 857 C C . GLU A 1 103 ? 3.701 3.876 16.236 1.00 94.94 103 GLU A C 1
ATOM 859 O O . GLU A 1 103 ? 3.407 3.685 17.421 1.00 94.94 103 GLU A O 1
ATOM 864 N N . SER A 1 104 ? 3.466 5.043 15.624 1.00 93.50 104 SER A N 1
ATOM 865 C CA . SER A 1 104 ? 2.849 6.200 16.289 1.00 93.50 104 SER A CA 1
ATOM 866 C C . SER A 1 104 ? 1.453 5.870 16.824 1.00 93.50 104 SER A C 1
ATOM 868 O O . SER A 1 104 ? 1.186 6.012 18.022 1.00 93.50 104 SER A O 1
ATOM 870 N N . GLN A 1 105 ? 0.560 5.354 15.970 1.00 95.44 105 GLN A N 1
ATOM 871 C CA . GLN A 1 105 ? -0.805 5.030 16.380 1.00 95.44 105 GLN A CA 1
ATOM 872 C C . GLN A 1 105 ? -0.838 3.890 17.407 1.00 95.44 105 GLN A C 1
ATOM 874 O O . GLN A 1 105 ? -1.665 3.914 18.323 1.00 95.44 105 GLN A O 1
ATOM 879 N N . PHE A 1 106 ? 0.051 2.900 17.293 1.00 97.44 106 PHE A N 1
ATOM 880 C CA . PHE A 1 106 ? 0.116 1.786 18.238 1.00 97.44 106 PHE A CA 1
ATOM 881 C C . PHE A 1 106 ? 0.615 2.236 19.614 1.00 97.44 106 PHE A C 1
ATOM 883 O O . PHE A 1 106 ? 0.033 1.856 20.632 1.00 97.44 106 PHE A O 1
ATOM 890 N N . SER A 1 107 ? 1.621 3.113 19.651 1.00 97.06 107 SER A N 1
ATOM 891 C CA . SER A 1 107 ? 2.121 3.722 20.887 1.00 97.06 107 SER A CA 1
ATOM 892 C C . SER A 1 107 ? 1.030 4.514 21.610 1.00 97.06 107 SER A C 1
ATOM 894 O O . SER A 1 107 ? 0.838 4.344 22.816 1.00 97.06 107 SER A O 1
ATOM 896 N N . GLN A 1 108 ? 0.253 5.316 20.872 1.00 95.62 108 GLN A N 1
ATOM 897 C CA . GLN A 1 108 ? -0.887 6.054 21.425 1.00 95.62 108 GLN A CA 1
ATOM 898 C C . GLN A 1 108 ? -1.948 5.108 22.006 1.00 95.62 108 GLN A C 1
ATOM 900 O O . GLN A 1 108 ? -2.420 5.325 23.124 1.00 95.62 108 GLN A O 1
ATOM 905 N N . LEU A 1 109 ? -2.299 4.033 21.289 1.00 97.62 109 LEU A N 1
ATOM 906 C CA . LEU A 1 109 ? -3.248 3.029 21.776 1.00 97.62 109 LEU A CA 1
ATOM 907 C C . LEU A 1 109 ? -2.756 2.378 23.076 1.00 97.62 109 LEU A C 1
ATOM 909 O O . LEU A 1 109 ? -3.511 2.299 24.044 1.00 97.62 109 LEU A O 1
ATOM 913 N N . LEU A 1 110 ? -1.496 1.937 23.117 1.00 97.56 110 LEU A N 1
ATOM 914 C CA . LEU A 1 110 ? -0.906 1.324 24.308 1.00 97.56 110 LEU A CA 1
ATOM 915 C C . LEU A 1 110 ? -0.907 2.280 25.502 1.00 97.56 110 LEU A C 1
ATOM 917 O O . LEU A 1 110 ? -1.240 1.870 26.613 1.00 97.56 110 LEU A O 1
ATOM 921 N N . GLN A 1 111 ? -0.578 3.555 25.286 1.00 96.88 111 GLN A N 1
ATOM 922 C CA . GLN A 1 111 ? -0.624 4.561 26.342 1.00 96.88 111 GLN A CA 1
ATOM 923 C C . GLN A 1 111 ? -2.043 4.715 26.907 1.00 96.88 111 GLN A C 1
ATOM 925 O O . GLN A 1 111 ? -2.213 4.707 28.127 1.00 96.88 111 GLN A O 1
ATOM 930 N N . GLN A 1 112 ? -3.059 4.797 26.041 1.00 96.12 112 GLN A N 1
ATOM 931 C CA . GLN A 1 112 ? -4.457 4.900 26.467 1.00 96.12 112 GLN A CA 1
ATOM 932 C C . GLN A 1 112 ? -4.892 3.667 27.266 1.00 96.12 112 GLN A C 1
ATOM 934 O O . GLN A 1 112 ? -5.423 3.821 28.367 1.00 96.12 112 GLN A O 1
ATOM 939 N N . ILE A 1 113 ? -4.580 2.461 26.776 1.00 96.31 113 ILE A N 1
ATOM 940 C CA . ILE A 1 113 ? -4.880 1.195 27.463 1.00 96.31 113 ILE A CA 1
ATOM 941 C C . ILE A 1 113 ? -4.226 1.147 28.848 1.00 96.31 113 ILE A C 1
ATOM 943 O O . ILE A 1 113 ? -4.863 0.730 29.809 1.00 96.31 113 ILE A O 1
ATOM 947 N N . ASN A 1 114 ? -2.979 1.605 28.972 1.00 96.56 114 ASN A N 1
ATOM 948 C CA . ASN A 1 114 ? -2.259 1.596 30.247 1.00 96.56 114 ASN A CA 1
ATOM 949 C C . ASN A 1 114 ? -2.737 2.685 31.223 1.00 96.56 114 ASN A C 1
ATOM 951 O O . ASN A 1 114 ? -2.564 2.539 32.433 1.00 96.56 114 ASN A O 1
ATOM 955 N N . SER A 1 115 ? -3.322 3.775 30.720 1.00 96.25 115 SER A N 1
ATOM 956 C CA . SER A 1 115 ? -3.800 4.897 31.542 1.00 96.25 115 SER A CA 1
ATOM 957 C C . SER A 1 115 ? -5.219 4.733 32.089 1.00 96.25 115 SER A C 1
ATOM 959 O O . SER A 1 115 ? -5.602 5.463 33.003 1.00 96.25 115 SER A O 1
ATOM 961 N N . THR A 1 116 ? -6.002 3.790 31.561 1.00 96.06 116 THR A N 1
ATOM 962 C CA . THR A 1 116 ? -7.397 3.574 31.963 1.00 96.06 116 THR A CA 1
ATOM 963 C C . THR A 1 116 ? -7.624 2.155 32.472 1.00 96.06 116 THR A C 1
ATOM 965 O O . THR A 1 116 ? -6.903 1.220 32.138 1.00 96.06 116 THR A O 1
ATOM 968 N N . ARG A 1 117 ? -8.653 1.983 33.303 1.00 94.75 117 ARG A N 1
ATOM 969 C CA . ARG A 1 117 ? -9.170 0.663 33.708 1.00 94.75 117 ARG A CA 1
ATOM 970 C C . ARG A 1 117 ? -10.596 0.420 33.223 1.00 94.75 117 ARG A C 1
ATOM 972 O O . ARG A 1 117 ? -11.186 -0.603 33.556 1.00 94.75 117 ARG A O 1
ATOM 979 N N . ASP A 1 118 ? -11.145 1.363 32.466 1.00 96.25 118 ASP A N 1
ATOM 980 C CA . ASP A 1 118 ? -12.482 1.272 31.902 1.00 96.25 118 ASP A CA 1
ATOM 981 C C . ASP A 1 118 ? -12.453 0.561 30.541 1.00 96.25 118 ASP A C 1
ATOM 983 O O . ASP A 1 118 ? -11.697 0.928 29.638 1.00 96.25 118 ASP A O 1
ATOM 987 N N . PHE A 1 119 ? -13.294 -0.463 30.396 1.00 94.81 119 PHE A N 1
ATOM 988 C CA . PHE A 1 119 ? -13.375 -1.260 29.175 1.00 94.81 119 PHE A CA 1
ATOM 989 C C . PHE A 1 119 ? -13.899 -0.442 27.990 1.0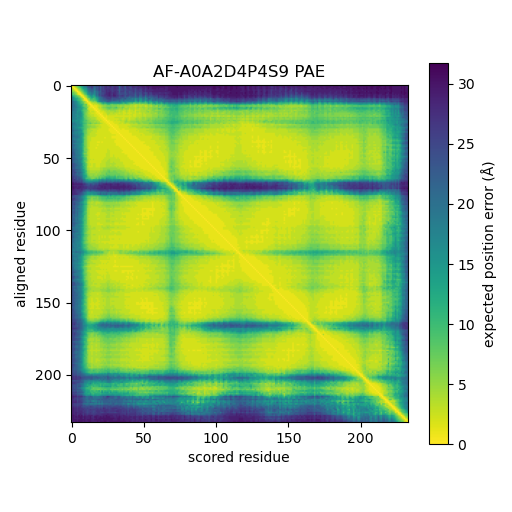0 94.81 119 PHE A C 1
ATOM 991 O O . PHE A 1 119 ? -13.376 -0.573 26.883 1.00 94.81 119 PHE A O 1
ATOM 998 N N . GLU A 1 120 ? -14.893 0.424 28.207 1.00 96.12 120 GLU A N 1
ATOM 999 C CA . GLU A 1 120 ? -15.465 1.233 27.127 1.00 96.12 120 GLU A CA 1
ATOM 1000 C C . GLU A 1 120 ? -14.444 2.231 26.577 1.00 96.12 120 GLU A C 1
ATOM 1002 O O . GLU A 1 120 ? -14.317 2.384 25.362 1.00 96.12 120 GLU A O 1
ATOM 1007 N N . SER A 1 121 ? -13.632 2.823 27.452 1.00 96.31 121 SER A N 1
ATOM 1008 C CA . SER A 1 121 ? -12.496 3.660 27.061 1.00 96.31 121 SER A CA 1
ATOM 1009 C C . SER A 1 121 ? -11.483 2.903 26.190 1.00 96.31 121 SER A C 1
ATOM 1011 O O . SER A 1 121 ? -11.051 3.424 25.161 1.00 96.31 121 SER A O 1
ATOM 1013 N N . ILE A 1 122 ? -11.138 1.656 26.543 1.00 96.75 122 ILE A N 1
ATOM 1014 C CA . ILE A 1 122 ? -10.247 0.803 25.731 1.00 96.75 122 ILE A CA 1
ATOM 1015 C C . ILE A 1 122 ? -10.873 0.503 24.365 1.00 96.75 122 ILE A C 1
ATOM 1017 O O . ILE A 1 122 ? -10.192 0.589 23.341 1.00 96.75 122 ILE A O 1
ATOM 1021 N N . ARG A 1 123 ? -12.168 0.172 24.337 1.00 96.62 123 ARG A N 1
ATOM 1022 C CA . ARG A 1 123 ? -12.905 -0.119 23.103 1.00 96.62 123 ARG A CA 1
ATOM 1023 C C . ARG A 1 123 ? -12.918 1.084 22.160 1.00 96.62 123 ARG A C 1
ATOM 1025 O O . ARG A 1 123 ? -12.586 0.937 20.988 1.00 96.62 123 ARG A O 1
ATOM 1032 N N . LEU A 1 124 ? -13.222 2.275 22.675 1.00 96.69 124 LEU A N 1
ATOM 1033 C CA . LEU A 1 124 ? -13.219 3.513 21.892 1.00 96.69 124 LEU A CA 1
ATOM 1034 C C . LEU A 1 124 ? -11.817 3.881 21.392 1.00 96.69 124 LEU A C 1
ATOM 1036 O O . LEU A 1 124 ? -11.666 4.270 20.233 1.00 96.69 124 LEU A O 1
ATOM 1040 N N . ALA A 1 125 ? -10.785 3.724 22.227 1.00 97.44 125 ALA A N 1
ATOM 1041 C CA . ALA A 1 125 ? -9.401 3.956 21.817 1.00 97.44 125 ALA A CA 1
ATOM 1042 C C . ALA A 1 125 ? -8.980 3.005 20.684 1.00 97.44 125 ALA A C 1
ATOM 1044 O O . ALA A 1 125 ? -8.323 3.425 19.731 1.00 97.44 125 ALA A O 1
ATOM 1045 N N . HIS A 1 126 ? -9.400 1.740 20.752 1.00 97.88 126 HIS A N 1
ATOM 1046 C CA . HIS A 1 126 ? -9.155 0.741 19.712 1.00 97.88 126 HIS A CA 1
ATOM 1047 C C . HIS A 1 126 ? -9.888 1.057 18.396 1.00 97.88 126 HIS A C 1
ATOM 1049 O O . HIS A 1 126 ? -9.277 1.013 17.324 1.00 97.88 126 HIS A O 1
ATOM 1055 N N . ASP A 1 127 ? -11.159 1.460 18.466 1.00 96.75 127 ASP A N 1
ATOM 1056 C CA . ASP A 1 127 ? -11.935 1.888 17.296 1.00 96.75 127 ASP A CA 1
ATOM 1057 C C . ASP A 1 127 ? -11.312 3.122 16.620 1.00 96.75 127 ASP A C 1
ATOM 1059 O O . ASP A 1 127 ? -11.229 3.194 15.385 1.00 96.75 127 ASP A O 1
ATOM 1063 N N . HIS A 1 128 ? -10.831 4.079 17.420 1.00 96.38 128 HIS A N 1
ATOM 1064 C CA . HIS A 1 128 ? -10.125 5.261 16.931 1.00 96.38 128 HIS A CA 1
ATOM 1065 C C . HIS A 1 128 ? -8.787 4.893 16.282 1.00 96.38 128 HIS A C 1
ATOM 1067 O O . HIS A 1 128 ? -8.517 5.316 15.158 1.00 96.38 128 HIS A O 1
ATOM 1073 N N . PHE A 1 129 ? -7.992 4.038 16.933 1.00 97.38 129 PHE A N 1
ATOM 1074 C CA . PHE A 1 129 ? -6.739 3.509 16.394 1.00 97.38 129 PHE A CA 1
ATOM 1075 C C . PHE A 1 129 ? -6.934 2.911 14.997 1.00 97.38 129 PHE A C 1
ATOM 1077 O O . PHE A 1 129 ? -6.247 3.299 14.052 1.00 97.38 129 PHE A O 1
ATOM 1084 N N . LEU A 1 130 ? -7.905 2.010 14.837 1.00 96.81 130 LEU A N 1
ATOM 1085 C CA . LEU A 1 130 ? -8.119 1.314 13.570 1.00 96.81 130 LEU A CA 1
ATOM 1086 C C . LEU A 1 130 ? -8.673 2.240 12.478 1.00 96.81 130 LEU A C 1
ATOM 1088 O O . LEU A 1 130 ? -8.324 2.097 11.305 1.00 96.81 130 LEU A O 1
ATOM 1092 N N . SER A 1 131 ? -9.508 3.209 12.858 1.00 95.06 131 SER A N 1
ATOM 1093 C CA . SER A 1 131 ? -10.008 4.239 11.939 1.00 95.06 131 SER A CA 1
ATOM 1094 C C . SER A 1 131 ? -8.873 5.133 11.435 1.00 95.06 131 SER A C 1
ATOM 1096 O O . SER A 1 131 ? -8.784 5.388 10.232 1.00 95.06 131 SER A O 1
ATOM 1098 N N . ASN A 1 132 ? -7.959 5.531 12.323 1.00 93.69 132 ASN A N 1
ATOM 1099 C CA . ASN A 1 132 ? -6.782 6.314 11.963 1.00 93.69 132 ASN A CA 1
ATOM 1100 C C . ASN A 1 132 ? -5.814 5.520 11.087 1.00 93.69 132 ASN A C 1
ATOM 1102 O O . ASN A 1 132 ? -5.340 6.068 10.098 1.00 93.69 132 ASN A O 1
ATOM 1106 N N . LEU A 1 133 ? -5.577 4.233 11.372 1.00 94.88 133 LEU A N 1
ATOM 1107 C CA . LEU A 1 133 ? -4.749 3.389 10.506 1.00 94.88 133 LEU A CA 1
ATOM 1108 C C . LEU A 1 133 ? -5.271 3.370 9.067 1.00 94.88 133 LEU A C 1
ATOM 1110 O O . LEU A 1 133 ? -4.498 3.558 8.130 1.00 94.88 133 LEU A O 1
ATOM 1114 N N . LEU A 1 134 ? -6.578 3.174 8.879 1.00 94.25 134 LEU A N 1
ATOM 1115 C CA . LEU A 1 134 ? -7.191 3.152 7.549 1.00 94.25 134 LEU A CA 1
ATOM 1116 C C . LEU A 1 134 ? -7.124 4.524 6.857 1.00 94.25 134 LEU A C 1
ATOM 1118 O O . LEU A 1 134 ? -6.884 4.593 5.649 1.00 94.25 134 LEU A O 1
ATOM 1122 N N . ALA A 1 135 ? -7.332 5.612 7.602 1.00 91.44 135 ALA A N 1
ATOM 1123 C CA . ALA A 1 135 ? -7.298 6.969 7.065 1.00 91.44 135 ALA A CA 1
ATOM 1124 C C . ALA A 1 135 ? -5.875 7.410 6.684 1.00 91.44 135 ALA A C 1
ATOM 1126 O O . ALA A 1 135 ? -5.635 7.795 5.540 1.00 91.44 135 ALA A O 1
ATOM 1127 N N . GLN A 1 136 ? -4.932 7.312 7.623 1.00 91.00 136 GLN A N 1
ATOM 1128 C CA . GLN A 1 136 ? -3.550 7.770 7.465 1.00 91.00 136 GLN A CA 1
ATOM 1129 C C . GLN A 1 136 ? -2.740 6.869 6.520 1.00 91.00 136 GLN A C 1
ATOM 1131 O O . GLN A 1 136 ? -1.856 7.354 5.830 1.00 91.00 136 GLN A O 1
ATOM 1136 N N . SER A 1 137 ? -3.100 5.587 6.369 1.00 92.38 137 SER A N 1
ATOM 1137 C CA . SER A 1 137 ? -2.517 4.717 5.326 1.00 92.38 137 SER A CA 1
ATOM 1138 C C . SER A 1 137 ? -3.073 4.982 3.916 1.00 92.38 137 SER A C 1
ATOM 1140 O O . SER A 1 137 ? -2.806 4.208 2.997 1.00 92.38 137 SER A O 1
ATOM 1142 N N . PHE A 1 138 ? -3.886 6.031 3.741 1.00 92.31 138 PHE A N 1
ATOM 1143 C CA . PHE A 1 138 ? -4.569 6.431 2.502 1.00 92.31 138 PHE A CA 1
ATOM 1144 C C . PHE A 1 138 ? -5.612 5.447 1.960 1.00 92.31 138 PHE A C 1
ATOM 1146 O O . PHE A 1 138 ? -6.189 5.703 0.906 1.00 92.31 138 PHE A O 1
ATOM 1153 N N . ILE A 1 139 ? -5.926 4.367 2.680 1.00 92.56 139 ILE A N 1
ATOM 1154 C CA . ILE A 1 139 ? -6.873 3.329 2.237 1.00 92.56 139 ILE A CA 1
ATOM 1155 C C . ILE A 1 139 ? -8.283 3.909 2.060 1.00 92.56 139 ILE A C 1
ATOM 1157 O O . ILE A 1 139 ? -8.998 3.551 1.124 1.00 92.56 139 ILE A O 1
ATOM 1161 N N . LEU A 1 140 ? -8.688 4.839 2.931 1.00 90.62 140 LEU A N 1
ATOM 1162 C CA . LEU A 1 140 ? -9.995 5.501 2.825 1.00 90.62 140 LEU A CA 1
ATOM 1163 C C . LEU A 1 140 ? -10.039 6.582 1.732 1.00 90.62 140 LEU A C 1
ATOM 1165 O O . LEU A 1 140 ? -11.120 6.928 1.249 1.00 90.62 140 LEU A O 1
ATOM 1169 N N . LEU A 1 141 ? -8.883 7.098 1.304 1.00 90.19 141 LEU A N 1
ATOM 1170 C CA . LEU A 1 141 ? -8.785 8.114 0.262 1.00 90.19 141 LEU A CA 1
ATOM 1171 C C . LEU A 1 141 ? -8.707 7.441 -1.112 1.00 90.19 141 LEU A C 1
ATOM 1173 O O . LEU A 1 141 ? -7.627 7.255 -1.668 1.00 90.19 141 LEU A O 1
ATOM 1177 N N . LYS A 1 142 ? -9.872 7.099 -1.681 1.00 91.12 142 LYS A N 1
ATOM 1178 C CA . LYS A 1 142 ? -9.980 6.336 -2.943 1.00 91.12 142 LYS A CA 1
ATOM 1179 C C . LYS A 1 142 ? -9.041 6.807 -4.070 1.00 91.12 142 LYS A C 1
ATOM 1181 O O . LYS A 1 142 ? -8.416 5.937 -4.671 1.00 91.12 142 LYS A O 1
ATOM 1186 N N . PRO A 1 143 ? -8.887 8.119 -4.365 1.00 92.19 143 PRO A N 1
ATOM 1187 C CA . PRO A 1 143 ? -7.977 8.562 -5.423 1.00 92.19 143 PRO A CA 1
ATOM 1188 C C . PRO A 1 143 ? -6.508 8.229 -5.131 1.00 92.19 143 PRO A C 1
ATOM 1190 O O . PRO A 1 143 ? -5.806 7.744 -6.014 1.00 92.19 143 PRO A O 1
ATOM 1193 N N . ALA A 1 144 ? -6.053 8.443 -3.891 1.00 91.38 144 ALA A N 1
ATOM 1194 C CA . ALA A 1 144 ? -4.691 8.109 -3.480 1.00 91.38 144 ALA A CA 1
ATOM 1195 C C . ALA A 1 144 ? -4.482 6.593 -3.449 1.00 91.38 144 ALA A C 1
ATOM 1197 O O . ALA A 1 144 ? -3.492 6.108 -3.984 1.00 91.38 144 ALA A O 1
ATOM 1198 N N . PHE A 1 145 ? -5.435 5.841 -2.892 1.00 93.62 145 PHE A N 1
ATOM 1199 C CA . PHE A 1 145 ? -5.365 4.383 -2.833 1.00 93.62 145 PHE A CA 1
ATOM 1200 C C . PHE A 1 145 ? -5.302 3.748 -4.226 1.00 93.62 145 PHE A C 1
ATOM 1202 O O . PHE A 1 145 ? -4.486 2.862 -4.464 1.00 93.62 145 PHE A O 1
ATOM 1209 N N . HIS A 1 146 ? -6.125 4.218 -5.168 1.00 94.38 146 HIS A N 1
ATOM 1210 C CA . HIS A 1 146 ? -6.070 3.756 -6.553 1.00 94.38 146 HIS A CA 1
ATOM 1211 C C . HIS A 1 146 ? -4.710 4.068 -7.187 1.00 94.38 146 HIS A C 1
ATOM 1213 O O . HIS A 1 146 ? -4.071 3.169 -7.720 1.00 94.38 146 HIS A O 1
ATOM 1219 N N . CYS A 1 147 ? -4.226 5.304 -7.046 1.00 94.50 147 CYS A N 1
ATOM 1220 C CA . CYS A 1 147 ? -2.928 5.713 -7.576 1.00 94.50 147 CYS A CA 1
ATOM 1221 C C . CYS A 1 147 ? -1.764 4.887 -6.994 1.00 94.50 147 CYS A C 1
ATOM 1223 O O . CYS A 1 147 ? -0.871 4.468 -7.727 1.00 94.50 147 CYS A O 1
ATOM 1225 N N . LEU A 1 148 ? -1.797 4.592 -5.692 1.00 95.19 148 LEU A N 1
ATOM 1226 C CA . LEU A 1 148 ? -0.809 3.743 -5.024 1.00 95.19 148 LEU A CA 1
ATOM 1227 C C . LEU A 1 148 ? -0.836 2.308 -5.556 1.00 95.19 148 LEU A C 1
ATOM 1229 O O . LEU A 1 148 ? 0.223 1.772 -5.863 1.00 95.19 148 LEU A O 1
ATOM 1233 N N . ASN A 1 149 ? -2.014 1.699 -5.717 1.00 94.88 149 ASN A N 1
ATOM 1234 C CA . ASN A 1 149 ? -2.112 0.349 -6.283 1.00 94.88 149 ASN A CA 1
ATOM 1235 C C . ASN A 1 149 ? -1.600 0.299 -7.731 1.00 94.88 149 ASN A C 1
ATOM 1237 O O . ASN A 1 149 ? -0.801 -0.575 -8.048 1.00 94.88 149 ASN A O 1
ATOM 1241 N N . GLU A 1 150 ? -1.942 1.284 -8.567 1.00 96.25 150 GLU A N 1
ATOM 1242 C CA . GLU A 1 150 ? -1.399 1.395 -9.930 1.00 96.25 150 GLU A CA 1
ATOM 1243 C C . GLU A 1 150 ? 0.135 1.518 -9.927 1.00 96.25 150 GLU A C 1
ATOM 1245 O O . GLU A 1 150 ? 0.822 0.897 -10.737 1.00 96.25 150 GLU A O 1
ATOM 1250 N N . ILE A 1 151 ? 0.709 2.281 -8.988 1.00 96.56 151 ILE A N 1
ATOM 1251 C CA . ILE A 1 151 ? 2.166 2.364 -8.814 1.00 96.56 151 ILE A CA 1
ATOM 1252 C C . ILE A 1 151 ? 2.758 0.992 -8.460 1.00 96.56 151 ILE A C 1
ATOM 1254 O O . ILE A 1 151 ? 3.768 0.597 -9.046 1.00 96.56 151 ILE A O 1
ATOM 1258 N N . LEU A 1 152 ? 2.146 0.263 -7.523 1.00 96.38 152 LEU A N 1
ATOM 1259 C CA . LEU A 1 152 ? 2.587 -1.078 -7.128 1.00 96.38 152 LEU A CA 1
ATOM 1260 C C . LEU A 1 152 ? 2.517 -2.064 -8.310 1.00 96.38 152 LEU A C 1
ATOM 1262 O O . LEU A 1 152 ? 3.473 -2.810 -8.534 1.00 96.38 152 LEU A O 1
ATOM 1266 N N . ASP A 1 153 ? 1.460 -2.009 -9.121 1.00 95.75 153 ASP A N 1
ATOM 1267 C CA . ASP A 1 153 ? 1.283 -2.854 -10.308 1.00 95.75 153 ASP A CA 1
ATOM 1268 C C . ASP A 1 153 ? 2.282 -2.524 -11.430 1.00 95.75 153 ASP A C 1
ATOM 1270 O O . ASP A 1 153 ? 2.826 -3.426 -12.084 1.00 95.75 153 ASP A O 1
ATOM 1274 N N . LEU A 1 154 ? 2.607 -1.242 -11.624 1.00 97.00 154 LEU A N 1
ATOM 1275 C CA . LEU A 1 154 ? 3.668 -0.807 -12.537 1.00 97.00 154 LEU A CA 1
ATOM 1276 C C . LEU A 1 154 ? 5.045 -1.310 -12.080 1.00 97.00 154 LEU A C 1
ATOM 1278 O O . LEU A 1 154 ? 5.834 -1.773 -12.909 1.00 97.00 154 LEU A O 1
ATOM 1282 N N . CYS A 1 155 ? 5.328 -1.272 -10.774 1.00 96.69 155 CYS A N 1
ATOM 1283 C CA . CYS A 1 155 ? 6.550 -1.836 -10.200 1.00 96.69 155 CYS A CA 1
ATOM 1284 C C . CYS A 1 155 ? 6.614 -3.359 -10.393 1.00 96.69 155 CYS A C 1
ATOM 1286 O O . CYS A 1 155 ? 7.643 -3.874 -10.831 1.00 96.69 155 CYS A O 1
ATOM 1288 N N . HIS A 1 156 ? 5.519 -4.081 -10.141 1.00 94.81 156 HIS A N 1
ATOM 1289 C CA . HIS A 1 156 ? 5.421 -5.520 -10.409 1.00 94.81 156 HIS A CA 1
ATOM 1290 C C . HIS A 1 156 ? 5.674 -5.849 -11.888 1.00 94.81 156 HIS A C 1
ATOM 1292 O O . HIS A 1 156 ? 6.461 -6.744 -12.214 1.00 94.81 156 HIS A O 1
ATOM 1298 N N . SER A 1 157 ? 5.059 -5.095 -12.800 1.00 94.94 157 SER A N 1
ATOM 1299 C CA . SER A 1 157 ? 5.232 -5.262 -14.248 1.00 94.94 157 SER A CA 1
ATOM 1300 C C . SER A 1 157 ? 6.681 -5.019 -14.678 1.00 94.94 157 SER A C 1
ATOM 1302 O O . SER A 1 157 ? 7.236 -5.783 -15.472 1.00 94.94 157 SER A O 1
ATOM 1304 N N . PHE A 1 158 ? 7.331 -4.005 -14.100 1.00 94.56 158 PHE A N 1
ATOM 1305 C CA . PHE A 1 158 ? 8.756 -3.751 -14.292 1.00 94.56 158 PHE A CA 1
ATOM 1306 C C . PHE A 1 158 ? 9.623 -4.914 -13.791 1.00 94.56 158 PHE A C 1
ATOM 1308 O O . PHE A 1 158 ? 10.506 -5.377 -14.518 1.00 94.56 158 PHE A O 1
ATOM 1315 N N . CYS A 1 159 ? 9.357 -5.426 -12.587 1.00 93.06 159 CYS A N 1
ATOM 1316 C CA . CYS A 1 159 ? 10.080 -6.568 -12.031 1.00 93.06 159 CYS A CA 1
ATOM 1317 C C . CYS A 1 159 ? 9.960 -7.810 -12.925 1.00 93.06 159 CYS A C 1
ATOM 1319 O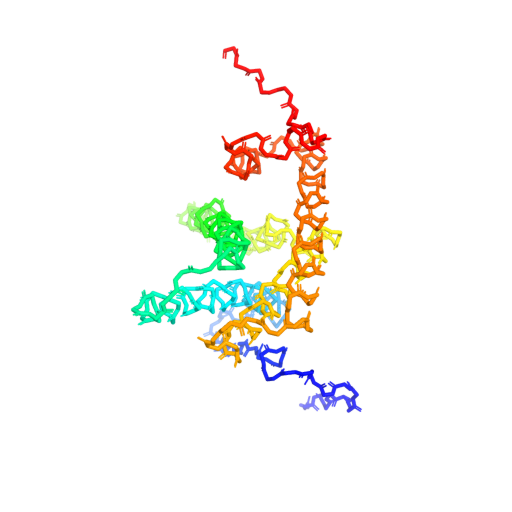 O . CYS A 1 159 ? 10.956 -8.495 -13.179 1.00 93.06 159 CYS A O 1
ATOM 1321 N N . SER A 1 160 ? 8.765 -8.068 -13.463 1.00 92.25 160 SER A N 1
ATOM 1322 C CA . SER A 1 160 ? 8.518 -9.170 -14.395 1.00 92.25 160 SER A CA 1
ATOM 1323 C C . SER A 1 160 ? 9.312 -8.998 -15.697 1.00 92.25 160 SER A C 1
ATOM 1325 O O . SER A 1 160 ? 10.031 -9.912 -16.105 1.00 92.25 160 SER A O 1
ATOM 1327 N N . LEU A 1 161 ? 9.289 -7.796 -16.289 1.00 90.38 161 LEU A N 1
ATOM 1328 C CA . LEU A 1 161 ? 10.035 -7.466 -17.508 1.00 90.38 161 LEU A CA 1
ATOM 1329 C C . LEU A 1 161 ? 11.547 -7.676 -17.340 1.00 90.38 161 LEU A C 1
ATOM 1331 O O . LEU A 1 161 ? 12.199 -8.257 -18.211 1.00 90.38 161 LEU A O 1
ATOM 1335 N N . VAL A 1 162 ? 12.107 -7.211 -16.220 1.00 86.75 162 VAL A N 1
ATOM 1336 C CA . VAL A 1 162 ? 13.533 -7.364 -15.888 1.00 86.75 162 VAL A CA 1
ATOM 1337 C C . VAL A 1 162 ? 13.896 -8.824 -15.628 1.00 86.75 162 VAL A C 1
ATOM 1339 O O . VAL A 1 162 ? 14.963 -9.271 -16.042 1.00 86.75 162 VAL A O 1
ATOM 1342 N N . SER A 1 163 ? 13.027 -9.579 -14.956 1.00 85.31 163 SER A N 1
ATOM 1343 C CA . SER A 1 163 ? 13.299 -10.981 -14.622 1.00 85.31 163 SER A CA 1
ATOM 1344 C C . SER A 1 163 ? 13.275 -11.889 -15.852 1.00 85.31 163 SER A C 1
ATOM 1346 O O . SER A 1 163 ? 14.066 -12.833 -15.935 1.00 85.31 163 SER A O 1
ATOM 1348 N N . GLN A 1 164 ? 12.394 -11.589 -16.811 1.00 83.88 164 GLN A N 1
ATOM 1349 C CA . GLN A 1 164 ? 12.286 -12.305 -18.083 1.00 83.88 164 GLN A CA 1
ATOM 1350 C C . GLN A 1 164 ? 13.443 -11.961 -19.032 1.00 83.88 164 GLN A C 1
ATOM 1352 O O . GLN A 1 164 ? 13.967 -12.843 -19.709 1.00 83.88 164 GLN A O 1
ATOM 1357 N N . ASN A 1 165 ? 13.900 -10.705 -19.036 1.00 76.06 165 ASN A N 1
ATOM 1358 C CA . ASN A 1 165 ? 14.959 -10.231 -19.927 1.00 76.06 165 ASN A CA 1
ATOM 1359 C C . ASN A 1 165 ? 16.279 -10.026 -19.177 1.00 76.06 165 ASN A C 1
ATOM 1361 O O . ASN A 1 165 ? 16.653 -8.905 -18.825 1.00 76.06 165 ASN A O 1
ATOM 1365 N N . ARG A 1 166 ? 17.016 -11.127 -18.973 1.00 69.06 166 ARG A N 1
ATOM 1366 C CA . ARG A 1 166 ? 18.355 -11.107 -18.346 1.00 69.06 166 ARG A CA 1
ATOM 1367 C C . ARG A 1 166 ? 19.452 -10.509 -19.236 1.00 69.06 166 ARG A C 1
ATOM 1369 O O . ARG A 1 166 ? 20.544 -10.248 -18.743 1.00 69.06 166 ARG A O 1
ATOM 1376 N N . GLY A 1 167 ? 19.168 -10.321 -20.525 1.00 66.56 167 GLY A N 1
ATOM 1377 C CA . GLY A 1 167 ? 20.068 -9.732 -21.517 1.00 66.56 167 GLY A CA 1
ATOM 1378 C C . GLY A 1 167 ? 19.626 -8.340 -21.999 1.00 66.56 167 GLY A C 1
ATOM 1379 O O . GLY A 1 167 ? 18.804 -7.675 -21.352 1.00 66.56 167 GLY A O 1
ATOM 1380 N N . PRO A 1 168 ? 20.160 -7.882 -23.148 1.00 68.81 168 PRO A N 1
ATOM 1381 C CA . PRO A 1 168 ? 19.707 -6.657 -23.801 1.00 68.81 168 PRO A CA 1
ATOM 1382 C C . PRO A 1 168 ? 18.204 -6.733 -24.081 1.00 68.81 168 PRO A C 1
ATOM 1384 O O . PRO A 1 168 ? 17.703 -7.790 -24.460 1.00 68.81 168 PRO A O 1
ATOM 1387 N N . LEU A 1 169 ? 17.484 -5.622 -23.894 1.00 76.00 169 LEU A N 1
ATOM 1388 C CA . LEU A 1 169 ? 16.086 -5.574 -24.330 1.00 76.00 169 LEU A CA 1
ATOM 1389 C C . LEU A 1 169 ? 16.047 -5.582 -25.853 1.00 76.00 169 LEU A C 1
ATOM 1391 O O . LEU A 1 169 ? 16.810 -4.862 -26.499 1.00 76.00 169 LEU A O 1
ATOM 1395 N N . ASP A 1 170 ? 15.120 -6.353 -26.399 1.00 81.38 170 ASP A N 1
ATOM 1396 C CA . ASP A 1 170 ? 14.678 -6.194 -27.772 1.00 81.38 170 ASP A CA 1
ATOM 1397 C C . ASP A 1 170 ? 13.882 -4.880 -27.932 1.00 81.38 170 ASP A C 1
ATOM 1399 O O . ASP A 1 170 ? 13.612 -4.141 -26.972 1.00 81.38 170 ASP A O 1
ATOM 1403 N N . GLU A 1 171 ? 13.500 -4.553 -29.166 1.00 84.12 171 GLU A N 1
ATOM 1404 C CA . GLU A 1 171 ? 12.709 -3.349 -29.453 1.00 84.12 171 GLU A CA 1
ATOM 1405 C C . GLU A 1 171 ? 11.383 -3.340 -28.675 1.00 84.12 171 GLU A C 1
ATOM 1407 O O . GLU A 1 171 ? 10.963 -2.298 -28.165 1.00 84.12 171 GLU A O 1
ATOM 1412 N N . ARG A 1 172 ? 10.760 -4.516 -28.500 1.00 85.62 172 ARG A N 1
ATOM 1413 C CA . ARG A 1 172 ? 9.509 -4.677 -27.746 1.00 85.62 172 ARG A CA 1
ATOM 1414 C C . ARG A 1 172 ? 9.709 -4.408 -26.259 1.00 85.62 172 ARG A C 1
ATOM 1416 O O . ARG A 1 172 ? 8.953 -3.626 -25.685 1.00 85.62 172 ARG A O 1
ATOM 1423 N N . GLY A 1 173 ? 10.738 -4.985 -25.644 1.00 86.25 173 GLY A N 1
ATOM 1424 C CA . GLY A 1 173 ? 11.078 -4.748 -24.245 1.00 86.25 173 GLY A CA 1
ATOM 1425 C C . GLY A 1 173 ? 11.438 -3.287 -23.976 1.00 86.25 173 GLY A C 1
ATOM 1426 O O . GLY A 1 173 ? 11.074 -2.737 -22.937 1.00 86.25 173 GLY A O 1
ATOM 1427 N N . THR A 1 174 ? 12.084 -2.617 -24.933 1.00 85.75 174 THR A N 1
ATOM 1428 C CA . THR A 1 174 ? 12.389 -1.179 -24.841 1.00 85.75 174 THR A CA 1
ATOM 1429 C C . THR A 1 174 ? 11.122 -0.322 -24.917 1.00 85.75 174 THR A C 1
ATOM 1431 O O . THR A 1 174 ? 10.961 0.611 -24.126 1.00 85.75 174 THR A O 1
ATOM 1434 N N . ALA A 1 175 ? 10.186 -0.655 -25.813 1.00 89.12 175 ALA A N 1
ATOM 1435 C CA . ALA A 1 175 ? 8.888 0.014 -25.891 1.00 89.12 175 ALA A CA 1
ATOM 1436 C C . ALA A 1 175 ? 8.069 -0.181 -24.603 1.00 89.12 175 ALA A C 1
ATOM 1438 O O . ALA A 1 175 ? 7.552 0.791 -24.049 1.00 89.12 175 ALA A O 1
ATOM 1439 N N . GLN A 1 176 ? 8.021 -1.407 -24.072 1.00 90.81 176 GLN A N 1
ATOM 1440 C CA . GLN A 1 176 ? 7.364 -1.718 -22.798 1.00 90.81 176 GLN A CA 1
ATOM 1441 C C . GLN A 1 176 ? 7.984 -0.943 -21.631 1.00 90.81 176 GLN A C 1
ATOM 1443 O O . GLN A 1 176 ? 7.259 -0.337 -20.845 1.00 90.81 176 GLN A O 1
ATOM 1448 N N . LEU A 1 177 ? 9.316 -0.882 -21.549 1.00 91.00 177 LEU A N 1
ATOM 1449 C CA . LEU A 1 177 ? 10.013 -0.097 -20.531 1.00 91.00 177 LEU A CA 1
ATOM 1450 C C . LEU A 1 177 ? 9.648 1.394 -20.607 1.00 91.00 177 LEU A C 1
ATOM 1452 O O . LEU A 1 177 ? 9.453 2.029 -19.573 1.00 91.00 177 LEU A O 1
ATOM 1456 N N . SER A 1 178 ? 9.526 1.953 -21.815 1.00 91.19 178 SER A N 1
ATOM 1457 C CA . SER A 1 178 ? 9.113 3.349 -22.004 1.00 91.19 178 SER A CA 1
ATOM 1458 C C . SER A 1 178 ? 7.680 3.601 -21.528 1.00 91.19 178 SER A C 1
ATOM 1460 O O . SER A 1 178 ? 7.421 4.615 -20.878 1.00 91.19 178 SER A O 1
ATOM 1462 N N . ILE A 1 179 ? 6.759 2.673 -21.806 1.00 94.19 179 ILE A N 1
ATOM 1463 C CA . I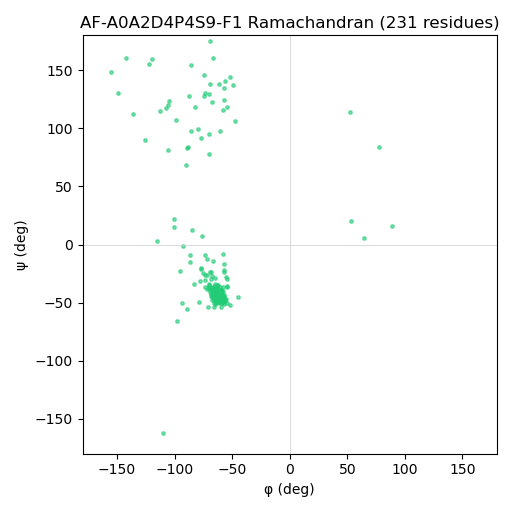LE A 1 179 ? 5.369 2.744 -21.333 1.00 94.19 179 ILE A CA 1
ATOM 1464 C C . ILE A 1 179 ? 5.330 2.706 -19.801 1.00 94.19 179 ILE A C 1
ATOM 1466 O O . ILE A 1 179 ? 4.707 3.575 -19.193 1.00 94.19 179 ILE A O 1
ATOM 1470 N N . LEU A 1 180 ? 6.056 1.771 -19.177 1.00 94.88 180 LEU A N 1
ATOM 1471 C CA . LEU A 1 180 ? 6.148 1.664 -17.717 1.00 94.88 180 LEU A CA 1
ATOM 1472 C C . LEU A 1 180 ? 6.738 2.929 -17.085 1.00 94.88 180 LEU A C 1
ATOM 1474 O O . LEU A 1 180 ? 6.202 3.428 -16.100 1.00 94.88 180 LEU A O 1
ATOM 1478 N N . ALA A 1 181 ? 7.801 3.486 -17.673 1.00 93.12 181 ALA A N 1
ATOM 1479 C CA . ALA A 1 181 ? 8.422 4.714 -17.184 1.00 93.12 181 ALA A CA 1
ATOM 1480 C C . ALA A 1 181 ? 7.454 5.907 -17.223 1.00 93.12 181 ALA A C 1
ATOM 1482 O O . ALA A 1 181 ? 7.341 6.649 -16.246 1.00 93.12 181 ALA A O 1
ATOM 1483 N N . LYS A 1 182 ? 6.726 6.080 -18.334 1.00 93.56 182 LYS A N 1
ATOM 1484 C CA . LYS A 1 182 ? 5.721 7.144 -18.480 1.00 93.56 182 LYS A CA 1
ATOM 1485 C C . LYS A 1 182 ? 4.553 6.953 -17.515 1.00 93.56 182 LYS A C 1
ATOM 1487 O O . LYS A 1 182 ? 4.157 7.915 -16.862 1.00 93.56 182 LYS A O 1
ATOM 1492 N N . GLY A 1 183 ? 4.038 5.727 -17.401 1.00 95.00 183 GLY A N 1
ATOM 1493 C CA . GLY A 1 183 ? 2.970 5.384 -16.463 1.00 95.00 183 GLY A CA 1
ATOM 14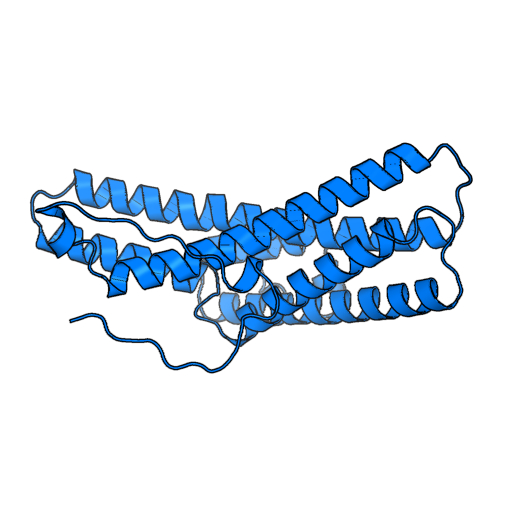94 C C . GLY A 1 183 ? 3.370 5.696 -15.024 1.00 95.00 183 GLY A C 1
ATOM 1495 O O . GLY A 1 183 ? 2.661 6.418 -14.329 1.00 95.00 183 GLY A O 1
ATOM 1496 N N . PHE A 1 184 ? 4.558 5.252 -14.609 1.00 95.00 184 PHE A N 1
ATOM 1497 C CA . PHE A 1 184 ? 5.065 5.485 -13.259 1.00 95.00 184 PHE A CA 1
ATOM 1498 C C . PHE A 1 184 ? 5.278 6.976 -12.974 1.00 95.00 184 PHE A C 1
ATOM 1500 O O . PHE A 1 184 ? 4.884 7.466 -11.918 1.00 95.00 184 PHE A O 1
ATOM 1507 N N . SER A 1 185 ? 5.842 7.730 -13.921 1.00 91.94 185 SER A N 1
ATOM 1508 C CA . SER A 1 185 ? 6.014 9.182 -13.779 1.00 91.94 185 SER A CA 1
ATOM 1509 C C . SER A 1 185 ? 4.669 9.912 -13.662 1.00 91.94 185 SER A C 1
ATOM 1511 O O . SER A 1 185 ? 4.515 10.792 -12.814 1.00 91.94 185 SER A O 1
ATOM 1513 N N . CYS A 1 186 ? 3.666 9.512 -14.449 1.00 93.19 186 CYS A N 1
ATOM 1514 C CA . CYS A 1 186 ? 2.325 10.086 -14.380 1.00 93.19 186 CYS A CA 1
ATOM 1515 C C . CYS A 1 186 ? 1.661 9.808 -13.025 1.00 93.19 186 CYS A C 1
ATOM 1517 O O . CYS A 1 186 ? 1.204 10.746 -12.370 1.00 93.19 186 CYS A O 1
ATOM 1519 N N . GLN A 1 187 ? 1.675 8.550 -12.576 1.00 93.31 187 GLN A N 1
ATOM 1520 C CA . GLN A 1 187 ? 1.048 8.158 -11.314 1.00 93.31 187 GLN A CA 1
ATOM 1521 C C . GLN A 1 187 ? 1.772 8.751 -10.104 1.00 93.31 187 GLN A C 1
ATOM 1523 O O . GLN A 1 187 ? 1.134 9.337 -9.241 1.00 93.31 187 GLN A O 1
ATOM 1528 N N . SER A 1 188 ? 3.103 8.710 -10.058 1.00 91.81 188 SER A N 1
ATOM 1529 C CA . SER A 1 188 ? 3.862 9.350 -8.972 1.00 91.81 188 SER A CA 1
ATOM 1530 C C . SER A 1 188 ? 3.602 10.860 -8.882 1.00 91.81 188 SER A C 1
ATOM 1532 O O . SER A 1 188 ? 3.424 11.390 -7.785 1.00 91.81 188 SER A O 1
ATOM 1534 N N . SER A 1 189 ? 3.479 11.548 -10.022 1.00 89.88 189 SER A N 1
ATOM 1535 C CA . SER A 1 189 ? 3.119 12.972 -10.058 1.00 89.88 189 SER A CA 1
ATOM 1536 C C . SER A 1 189 ? 1.677 13.228 -9.607 1.00 89.88 189 SER A C 1
ATOM 1538 O O . SER A 1 189 ? 1.407 14.223 -8.933 1.00 89.88 189 SER A O 1
ATOM 1540 N N . LEU A 1 190 ? 0.737 12.352 -9.976 1.00 91.38 190 LEU A N 1
ATOM 1541 C CA . LEU A 1 190 ? -0.657 12.430 -9.537 1.00 91.38 190 LEU A CA 1
ATOM 1542 C C . LEU A 1 190 ? -0.767 12.209 -8.026 1.00 91.38 190 LEU A C 1
ATOM 1544 O O . LEU A 1 190 ? -1.402 13.012 -7.344 1.00 91.38 190 LEU A O 1
ATOM 1548 N N . LEU A 1 191 ? -0.109 11.170 -7.507 1.00 91.81 191 LEU A N 1
ATOM 1549 C CA . LEU A 1 191 ? -0.039 10.876 -6.081 1.00 91.81 191 LEU A CA 1
ATOM 1550 C C . LEU A 1 191 ? 0.471 12.092 -5.316 1.00 91.81 191 LEU A C 1
ATOM 1552 O O . LEU A 1 191 ? -0.176 12.531 -4.372 1.00 91.81 191 LEU A O 1
ATOM 1556 N N . PHE A 1 192 ? 1.584 12.677 -5.764 1.00 88.69 192 PHE A N 1
ATOM 1557 C CA . PHE A 1 192 ? 2.151 13.861 -5.132 1.00 88.69 192 PHE A CA 1
ATOM 1558 C C . PHE A 1 192 ? 1.147 15.022 -5.079 1.00 88.69 192 PHE A C 1
ATOM 1560 O O . PHE A 1 192 ? 0.934 15.600 -4.019 1.00 88.69 192 PHE A O 1
ATOM 1567 N N . LYS A 1 193 ? 0.446 15.316 -6.183 1.00 88.38 193 LYS A N 1
ATOM 1568 C CA . LYS A 1 193 ? -0.593 16.363 -6.221 1.00 88.38 193 LYS A CA 1
ATOM 1569 C C . LYS A 1 193 ? -1.753 16.080 -5.265 1.00 88.38 193 LYS A C 1
ATOM 1571 O O . LYS A 1 193 ? -2.224 17.001 -4.599 1.00 88.38 193 LYS A O 1
ATOM 1576 N N . ILE A 1 194 ? -2.211 14.828 -5.191 1.00 89.06 194 ILE A N 1
ATOM 1577 C CA . ILE A 1 194 ? -3.279 14.419 -4.270 1.00 89.06 194 ILE A CA 1
ATOM 1578 C C . ILE A 1 194 ? -2.818 14.618 -2.825 1.00 89.06 194 ILE A C 1
ATOM 1580 O O . ILE A 1 194 ? -3.516 15.263 -2.048 1.00 89.06 194 ILE A O 1
ATOM 1584 N N . LEU A 1 195 ? -1.632 14.119 -2.473 1.00 86.81 195 LEU A N 1
ATOM 1585 C CA . LEU A 1 195 ? -1.090 14.216 -1.119 1.00 86.81 195 LEU A CA 1
ATOM 1586 C C . LEU A 1 195 ? -0.826 15.673 -0.707 1.00 86.81 195 LEU A C 1
ATOM 1588 O O . LEU A 1 195 ? -1.196 16.059 0.400 1.00 86.81 195 LEU A O 1
ATOM 1592 N N . SER A 1 196 ? -0.294 16.512 -1.602 1.00 86.31 196 SER A N 1
ATOM 1593 C CA . SER A 1 196 ? -0.144 17.954 -1.357 1.00 86.31 196 SER A CA 1
ATOM 1594 C C . SER A 1 196 ? -1.489 18.647 -1.140 1.00 86.31 196 SER A C 1
ATOM 1596 O O . SER A 1 196 ? -1.617 19.495 -0.260 1.00 86.31 196 SER A O 1
ATOM 1598 N N . SER A 1 197 ? -2.518 18.279 -1.911 1.00 85.25 197 SER A N 1
ATOM 1599 C CA . SER A 1 197 ? -3.869 18.809 -1.713 1.00 85.25 197 SER A CA 1
ATOM 1600 C C . SER A 1 197 ? -4.422 18.423 -0.341 1.00 85.25 197 SER A C 1
ATOM 1602 O O . SER A 1 197 ? -4.946 19.284 0.362 1.00 85.25 197 SER A O 1
ATOM 1604 N N . VAL A 1 198 ? -4.255 17.165 0.075 1.00 82.25 198 VAL A N 1
ATOM 1605 C CA . VAL A 1 198 ? -4.694 16.682 1.395 1.00 82.25 198 VAL A CA 1
ATOM 1606 C C . VAL A 1 198 ? -3.977 17.429 2.517 1.00 82.25 198 VAL A C 1
ATOM 1608 O O . VAL A 1 198 ? -4.639 17.916 3.429 1.00 82.25 198 VAL A O 1
ATOM 1611 N N . HIS A 1 199 ? -2.658 17.596 2.411 1.00 79.31 199 HIS A N 1
ATOM 1612 C CA . HIS A 1 199 ? -1.867 18.362 3.375 1.00 79.31 199 HIS A CA 1
ATOM 1613 C C . HIS A 1 199 ? -2.353 19.815 3.512 1.00 79.3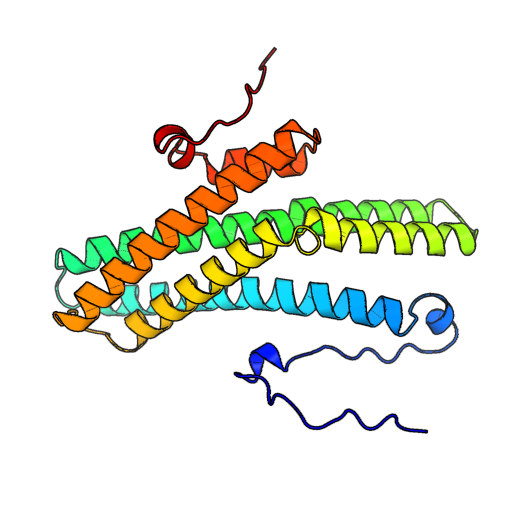1 199 HIS A C 1
ATOM 1615 O O . HIS A 1 199 ? -2.443 20.346 4.614 1.00 79.31 199 HIS A O 1
ATOM 1621 N N . ASN A 1 200 ? -2.732 20.468 2.410 1.00 74.88 200 ASN A N 1
ATOM 1622 C CA . ASN A 1 200 ? -3.221 21.849 2.464 1.00 74.88 200 ASN A CA 1
ATOM 1623 C C . ASN A 1 200 ? -4.583 21.989 3.172 1.00 74.88 200 ASN A C 1
ATOM 1625 O O . ASN A 1 200 ? -4.901 23.070 3.658 1.00 74.88 200 ASN A O 1
ATOM 1629 N N . HIS A 1 201 ? -5.388 20.922 3.231 1.00 68.94 201 HIS A N 1
ATOM 1630 C CA . HIS A 1 201 ? -6.685 20.923 3.920 1.00 68.94 201 HIS A CA 1
ATOM 1631 C C . HIS A 1 201 ? -6.601 20.390 5.356 1.00 68.94 201 HIS A C 1
ATOM 1633 O O . HIS A 1 201 ? -7.469 20.690 6.174 1.00 68.94 201 HIS A O 1
ATOM 1639 N N . GLN A 1 202 ? -5.585 19.584 5.666 1.00 65.50 202 GLN A N 1
ATOM 1640 C CA . GLN A 1 202 ? -5.352 18.995 6.979 1.00 65.50 202 GLN A CA 1
ATOM 1641 C C . GLN A 1 202 ? -3.867 19.119 7.309 1.00 65.50 202 GLN A C 1
ATOM 1643 O O . GLN A 1 202 ? -3.043 18.451 6.685 1.00 65.50 202 GLN A O 1
ATOM 1648 N N . ILE A 1 203 ? -3.532 19.940 8.311 1.00 60.84 203 ILE A N 1
ATOM 1649 C CA . ILE A 1 203 ? -2.166 20.069 8.837 1.00 60.84 203 ILE A CA 1
ATOM 1650 C C . ILE A 1 203 ? -1.825 18.773 9.585 1.00 60.84 203 ILE A C 1
ATOM 1652 O O . ILE A 1 203 ? -1.924 18.683 10.805 1.00 60.84 203 ILE A O 1
ATOM 1656 N N . ASN A 1 204 ? -1.498 17.725 8.833 1.00 65.12 204 ASN A N 1
ATOM 1657 C CA . ASN A 1 204 ? -0.988 16.472 9.358 1.00 65.12 204 ASN A CA 1
ATOM 1658 C C . ASN A 1 204 ? 0.540 16.498 9.210 1.00 65.12 204 ASN A C 1
ATOM 1660 O O . ASN A 1 204 ? 1.062 16.406 8.096 1.00 65.12 204 ASN A O 1
ATOM 1664 N N . SER A 1 205 ? 1.235 16.651 10.342 1.00 69.69 205 SER A N 1
ATOM 1665 C CA . SER A 1 205 ? 2.701 16.734 10.410 1.00 69.69 205 SER A CA 1
ATOM 1666 C C . SER A 1 205 ? 3.381 15.535 9.743 1.00 69.69 205 SER A C 1
ATOM 1668 O O . SER A 1 205 ? 4.384 15.694 9.048 1.00 69.69 205 SER A O 1
ATOM 1670 N N . ASP A 1 206 ? 2.798 14.347 9.876 1.00 72.12 206 ASP A N 1
ATOM 1671 C CA . ASP A 1 206 ? 3.375 13.107 9.359 1.00 72.12 206 ASP A CA 1
ATOM 1672 C C . ASP A 1 206 ? 3.280 13.052 7.827 1.00 72.12 206 ASP A C 1
ATOM 1674 O O . ASP A 1 206 ? 4.220 12.656 7.131 1.00 72.12 206 ASP A O 1
ATOM 1678 N N . LEU A 1 207 ? 2.162 13.531 7.268 1.00 78.31 207 LEU A N 1
ATOM 1679 C CA . LEU A 1 207 ? 1.987 13.664 5.819 1.00 78.31 207 LEU A CA 1
ATOM 1680 C C . LEU A 1 207 ? 2.945 14.708 5.225 1.00 78.31 207 LEU A C 1
ATOM 1682 O O . LEU A 1 207 ? 3.484 14.496 4.136 1.00 78.31 207 LEU A O 1
ATOM 1686 N N . ALA A 1 208 ? 3.186 15.812 5.938 1.00 76.12 208 ALA A N 1
ATOM 1687 C CA . ALA A 1 208 ? 4.158 16.826 5.533 1.00 76.12 208 ALA A CA 1
ATOM 1688 C C . ALA A 1 208 ? 5.562 16.220 5.407 1.00 76.12 208 ALA A C 1
ATOM 1690 O O . ALA A 1 208 ? 6.277 16.463 4.433 1.00 76.12 208 ALA A O 1
ATOM 1691 N N . GLN A 1 209 ? 5.937 15.373 6.366 1.00 79.12 209 GLN A N 1
ATOM 1692 C CA . GLN A 1 209 ? 7.242 14.727 6.399 1.00 79.12 209 GLN A CA 1
ATOM 1693 C C . GLN A 1 209 ? 7.397 13.682 5.288 1.00 79.12 209 GLN A C 1
ATOM 1695 O O . GLN A 1 209 ? 8.450 13.627 4.651 1.00 79.12 209 GLN A O 1
ATOM 1700 N N . LEU A 1 210 ? 6.343 12.918 4.971 1.00 81.50 210 LEU A N 1
ATOM 1701 C CA . LEU A 1 210 ? 6.324 12.061 3.782 1.00 81.50 210 LEU A CA 1
ATOM 1702 C C . LEU A 1 210 ? 6.485 12.879 2.493 1.00 81.50 210 LEU A C 1
ATOM 1704 O O . LEU A 1 210 ? 7.309 12.520 1.656 1.00 81.50 210 LEU A O 1
ATOM 1708 N N . LEU A 1 211 ? 5.741 13.976 2.326 1.00 82.12 211 LEU A N 1
ATOM 1709 C CA . LEU A 1 211 ? 5.845 14.839 1.143 1.00 82.12 211 LEU A CA 1
ATOM 1710 C C . LEU A 1 211 ? 7.256 15.411 0.972 1.00 82.12 211 LEU A C 1
ATOM 1712 O O . LEU A 1 211 ? 7.792 15.386 -0.134 1.00 82.12 211 LEU A O 1
ATOM 1716 N N . LEU A 1 212 ? 7.880 15.856 2.065 1.00 80.00 212 LEU A N 1
ATOM 1717 C CA . LEU A 1 212 ? 9.264 16.331 2.069 1.00 80.00 212 LEU A CA 1
ATOM 1718 C C . LEU A 1 212 ? 10.254 15.229 1.686 1.00 80.00 212 LEU A C 1
ATOM 1720 O O . LEU A 1 212 ? 11.175 15.478 0.912 1.00 80.00 212 LEU A O 1
ATOM 1724 N N . ARG A 1 213 ? 10.066 14.004 2.192 1.00 80.19 213 ARG A N 1
ATOM 1725 C CA . ARG A 1 213 ? 10.908 12.858 1.818 1.00 80.19 213 ARG A CA 1
ATOM 1726 C C . ARG A 1 213 ? 10.722 12.486 0.347 1.00 80.19 213 ARG A C 1
ATOM 1728 O O . ARG A 1 213 ? 11.712 12.289 -0.351 1.00 80.19 213 ARG A O 1
ATOM 1735 N N . LEU A 1 214 ? 9.484 12.441 -0.149 1.00 79.38 214 LEU A N 1
ATOM 1736 C CA . LEU A 1 214 ? 9.187 12.137 -1.554 1.00 79.38 214 LEU A CA 1
ATOM 1737 C C . LEU A 1 214 ? 9.731 13.212 -2.506 1.00 79.38 214 LEU A C 1
ATOM 1739 O O . LEU A 1 214 ? 10.179 12.876 -3.601 1.00 79.38 214 LEU A O 1
ATOM 1743 N N . ASP A 1 215 ? 9.741 14.477 -2.086 1.00 76.12 215 ASP A N 1
ATOM 1744 C CA . ASP A 1 215 ? 10.261 15.605 -2.864 1.00 76.12 215 ASP A CA 1
ATOM 1745 C C . ASP A 1 215 ? 11.670 16.051 -2.447 1.00 76.12 215 ASP A C 1
ATOM 1747 O O . ASP A 1 215 ? 12.081 17.168 -2.746 1.00 76.12 215 ASP A O 1
ATOM 1751 N N . TYR A 1 216 ? 12.458 15.191 -1.795 1.00 60.62 216 TYR A N 1
ATOM 1752 C CA . TYR A 1 216 ? 13.776 15.565 -1.259 1.00 60.62 216 TYR A CA 1
ATOM 1753 C C . TYR A 1 216 ? 14.735 16.157 -2.320 1.00 60.62 216 TYR A C 1
ATOM 1755 O O . TYR A 1 216 ? 15.554 17.016 -2.009 1.00 60.62 216 TYR A O 1
ATOM 1763 N N . ASN A 1 217 ? 14.584 15.779 -3.599 1.00 59.59 217 ASN A N 1
ATOM 1764 C CA . ASN A 1 217 ? 15.338 16.347 -4.731 1.00 59.59 217 ASN A CA 1
ATOM 1765 C C . ASN A 1 217 ? 14.558 17.399 -5.547 1.00 59.59 217 ASN A C 1
ATOM 1767 O O . ASN A 1 217 ? 14.926 17.685 -6.687 1.00 59.59 217 ASN A O 1
ATOM 1771 N N . LYS A 1 218 ? 13.444 17.921 -5.022 1.00 61.38 218 LYS A N 1
ATOM 1772 C CA . LYS A 1 218 ? 12.485 18.796 -5.719 1.00 61.38 218 LYS A CA 1
ATOM 1773 C C . LYS A 1 218 ? 11.966 18.231 -7.041 1.00 61.38 218 LYS A C 1
ATOM 1775 O O . LYS A 1 218 ? 11.511 18.979 -7.903 1.00 61.38 218 LYS A O 1
ATOM 1780 N N . TYR A 1 219 ? 12.069 16.921 -7.247 1.00 64.00 219 TYR A N 1
ATOM 1781 C CA . TYR A 1 219 ? 11.743 16.293 -8.523 1.00 64.00 219 TYR A CA 1
ATOM 1782 C C . TYR A 1 219 ? 10.281 16.548 -8.910 1.00 64.00 219 TYR A C 1
ATOM 1784 O O . TYR A 1 219 ? 9.993 16.876 -10.060 1.00 64.00 219 TYR A O 1
ATOM 1792 N N . TYR A 1 220 ? 9.369 16.465 -7.940 1.00 63.31 220 TYR A N 1
ATOM 1793 C CA . TYR A 1 220 ? 7.950 16.700 -8.176 1.00 63.31 220 TYR A CA 1
ATOM 1794 C C . TYR A 1 220 ? 7.620 18.187 -8.146 1.00 63.31 220 TYR A C 1
ATOM 1796 O O . TYR A 1 220 ? 6.807 18.632 -8.954 1.00 63.31 220 TYR A O 1
ATOM 1804 N N . THR A 1 221 ? 8.303 18.976 -7.311 1.00 62.78 221 THR A N 1
ATOM 1805 C CA . THR A 1 221 ? 8.143 20.437 -7.320 1.00 62.78 221 THR A CA 1
ATOM 1806 C C . THR A 1 221 ? 8.570 21.063 -8.654 1.00 62.78 221 THR A C 1
ATOM 1808 O O . THR A 1 221 ? 7.863 21.899 -9.214 1.00 62.78 221 THR A O 1
ATOM 1811 N N . HIS A 1 222 ? 9.669 20.598 -9.251 1.00 55.50 222 HIS A N 1
ATOM 1812 C CA . HIS A 1 222 ? 10.110 21.023 -10.583 1.00 55.50 222 HIS A CA 1
ATOM 1813 C C . HIS A 1 222 ? 9.192 20.531 -11.713 1.00 55.50 222 HIS A C 1
ATOM 1815 O O . HIS A 1 222 ? 9.123 21.170 -12.761 1.00 55.50 222 HIS A O 1
ATOM 1821 N N . ALA A 1 223 ? 8.444 19.445 -11.497 1.00 54.53 223 ALA A N 1
ATOM 1822 C CA . ALA A 1 223 ? 7.428 18.936 -12.421 1.00 54.53 223 ALA A CA 1
ATOM 1823 C C . ALA A 1 223 ? 6.046 19.615 -12.258 1.00 54.53 223 ALA A C 1
ATOM 1825 O O . ALA A 1 223 ? 5.049 19.139 -12.807 1.00 54.53 223 ALA A O 1
ATOM 1826 N N . GLY A 1 224 ? 5.970 20.725 -11.512 1.00 54.09 224 GLY A N 1
ATOM 1827 C CA . GLY A 1 224 ? 4.741 21.494 -11.293 1.00 54.09 224 GLY A CA 1
ATOM 1828 C C . GLY A 1 224 ? 3.914 21.040 -10.086 1.00 54.09 224 GLY A C 1
ATOM 1829 O O . GLY A 1 224 ? 2.733 21.374 -9.995 1.00 54.09 224 GLY A O 1
ATOM 1830 N N . GLY A 1 225 ? 4.497 20.254 -9.180 1.00 55.69 225 GLY A N 1
ATOM 1831 C CA . GLY A 1 225 ? 3.976 20.064 -7.832 1.00 55.69 225 GLY A CA 1
ATOM 1832 C C . GLY A 1 225 ? 4.242 21.300 -6.971 1.00 55.69 225 GLY A C 1
ATOM 1833 O O . GLY A 1 225 ? 5.258 21.970 -7.116 1.00 55.69 225 GLY A O 1
ATOM 1834 N N . THR A 1 226 ? 3.334 21.619 -6.062 1.00 52.56 226 THR A N 1
ATOM 1835 C CA . THR A 1 226 ? 3.560 22.634 -5.031 1.00 52.56 226 THR A CA 1
ATOM 1836 C C . THR A 1 226 ? 3.601 21.925 -3.686 1.00 52.56 226 THR A C 1
ATOM 1838 O O . THR A 1 226 ? 2.593 21.366 -3.249 1.00 52.56 226 THR A O 1
ATOM 1841 N N . LEU A 1 227 ? 4.756 21.933 -3.012 1.00 54.44 227 LEU A N 1
ATOM 1842 C CA . LEU A 1 227 ? 4.731 21.886 -1.553 1.00 54.44 227 LEU A CA 1
ATOM 1843 C C . LEU A 1 227 ? 4.125 23.210 -1.102 1.00 54.44 227 LEU A C 1
ATOM 1845 O O . LEU A 1 227 ? 4.625 24.272 -1.478 1.00 54.44 227 LEU A O 1
ATOM 1849 N N . GLY A 1 228 ? 3.031 23.156 -0.339 1.00 50.03 228 GLY A N 1
ATOM 1850 C CA . GLY A 1 228 ? 2.563 24.332 0.389 1.00 50.03 228 GLY A CA 1
ATOM 1851 C C . GLY A 1 228 ? 3.747 24.938 1.141 1.00 50.03 228 GLY A C 1
ATOM 1852 O O . GLY A 1 228 ? 4.588 24.194 1.645 1.00 50.03 228 GLY A O 1
ATOM 1853 N N . SER A 1 229 ? 3.863 26.267 1.124 1.00 39.28 229 SER A N 1
ATOM 1854 C CA . SER A 1 229 ? 4.972 26.995 1.738 1.00 39.28 229 SER A CA 1
ATOM 1855 C C . SER A 1 229 ? 5.212 26.476 3.153 1.00 39.28 229 SER A C 1
ATOM 1857 O O . SER A 1 229 ? 4.428 26.755 4.059 1.00 39.28 229 SER A O 1
ATOM 1859 N N . VAL A 1 230 ? 6.283 25.709 3.342 1.00 39.19 230 VAL A N 1
ATOM 1860 C CA . VAL A 1 230 ? 6.791 25.420 4.675 1.00 39.19 230 VAL A CA 1
ATOM 1861 C C . VAL A 1 230 ? 7.377 26.741 5.147 1.00 39.19 230 VAL A C 1
ATOM 1863 O O . VAL A 1 230 ? 8.482 27.115 4.754 1.00 39.19 230 VAL A O 1
ATOM 1866 N N . GLY A 1 231 ? 6.574 27.498 5.892 1.00 31.17 231 GLY A N 1
ATOM 1867 C CA . GLY A 1 231 ? 7.059 28.609 6.690 1.00 31.17 231 GLY A CA 1
ATOM 1868 C C . GLY A 1 231 ? 8.049 28.042 7.696 1.00 31.17 231 GLY A C 1
ATOM 1869 O O . GLY A 1 231 ? 7.653 27.456 8.696 1.00 31.17 231 GLY A O 1
ATOM 1870 N N . LEU A 1 232 ? 9.332 28.144 7.364 1.00 29.47 232 LEU A N 1
ATOM 1871 C CA . LEU A 1 232 ? 10.396 28.207 8.350 1.00 29.47 232 LEU A CA 1
ATOM 1872 C C . LEU A 1 232 ? 10.375 29.639 8.888 1.00 29.47 232 LEU A C 1
ATOM 1874 O O . LEU A 1 232 ? 10.979 30.527 8.286 1.00 29.47 232 LEU A O 1
ATOM 1878 N N . GLU A 1 233 ? 9.627 29.849 9.967 1.00 29.11 233 GLU A N 1
ATOM 1879 C CA . GLU A 1 233 ? 9.985 30.846 10.981 1.00 29.11 233 GLU A CA 1
ATOM 1880 C C . GLU A 1 233 ? 10.620 30.120 12.169 1.00 29.11 233 GLU A C 1
ATOM 1882 O O . GLU A 1 233 ? 10.094 29.049 12.555 1.00 29.11 233 GLU A O 1
#

Sequence (233 aa):
PSRELSPHESPMSGWAALGLSYKVQWPLHILFTPAVLEKYNVVFKYLLSVRRVQAELQHCWALQMRCKCLESRRTDAIKWQLRHHMTFLVDNLQYYLQVDVLESQFSQLLQQINSTRDFESIRLAHDHFLSNLLAQSFILLKPAFHCLNEILDLCHSFCSLVSQNRGPLDERGTAQLSILAKGFSCQSSLLFKILSSVHNHQINSDLAQLLLRLDYNKYYTHAGGTLGSVGLE

Solvent-accessible surface area (backbone atoms only — not comparable to full-atom values): 13478 Å² total; per-residue (Å²): 136,84,79,80,77,76,96,77,78,81,59,96,38,75,75,76,62,53,77,72,86,81,89,70,54,89,76,55,40,82,73,58,32,72,71,52,48,49,55,50,32,55,53,48,48,52,54,48,50,55,53,47,42,49,50,44,50,52,48,48,48,54,53,52,63,72,47,66,84,62,78,93,52,78,70,52,55,55,54,49,53,50,48,50,52,51,48,52,53,49,51,53,51,50,46,42,49,50,52,62,44,47,49,46,45,48,50,53,42,52,52,53,49,73,75,50,90,52,66,67,60,43,49,52,44,51,54,48,41,54,51,46,51,40,48,75,66,31,62,70,41,58,73,51,35,52,36,50,50,53,45,47,51,46,50,46,52,48,37,51,55,50,69,74,44,82,63,83,69,52,75,65,54,49,52,50,50,52,51,46,50,52,52,44,53,51,37,55,52,49,41,50,48,52,52,39,54,49,42,77,78,40,94,44,70,62,60,50,51,49,51,48,62,76,32,69,81,39,61,46,44,76,72,74,38,64,75,72,83,78,78,85,124

Mean predicted aligned error: 8.75 Å

Secondary structure (DSSP, 8-state):
---PPP-----SSHHHH------PPTTGGGTS-HHHHHHHHHHHHHHHHHHHHHHHHHHHHHHHHHHTTS---HHHHHHHHHHHHHHHHHHHHHHIIIIIIIIHHHHHHHHHHHH---HHHHHHHHHHHHHHHHHHTTTT-HHHHHHHHHHHHHHHHHHHHHHH-SS---HHHHHHHHHHHHHHHHHHHHHHHHHHHHHHHS--HHHHHHHHHHTTTSHHHHTT---------

Radius of gyration: 21.08 Å; Cα contacts (8 Å, |Δi|>4): 148; chains: 1; bounding box: 55×53×63 Å

Organism: Micrurus surinamensis (NCBI:txid129470)

Nearest PDB structures (foldseek):
  9g3z-assembly1_K  TM=9.211E-01  e=3.943E-22  Sus scrofa
  9g3y-assembly1_K  TM=9.083E-01  e=1.869E-18  Sus scrofa
  9eoj-assembly1_V  TM=8.912E-01  e=1.332E-17  Xenopus laevis
  7qjc-assembly1_I  TM=9.120E-01  e=1.173E-14  Homo sapiens
  9g3z-assembly1_G  TM=9.306E-01  e=1.749E-08  Sus scrofa

pLDDT: mean 83.37, std 17.41, range [29.11, 97.88]

InterPro domains:
  IPR007259 Gamma-tubulin complex component protein [PTHR19302] (6-221)
  IPR040457 Gamma tubulin complex component, C-terminal [PF04130] (12-220)
  IPR042241 Gamma tubulin complex component, C-terminal domain superfamily [G3DSA:1.20.120.1900] (1-219)